Protein AF-A0A3R8ZSG5-F1 (afdb_monomer)

Nearest PDB structures (foldseek):
  4xz7-assembly1_B  TM=3.305E-01  e=1.262E-01  Streptococcus suis

Radius of gyration: 20.64 Å; Cα contacts (8 Å, |Δi|>4): 614; chains: 1; bounding box: 60×50×59 Å

Secondary structure (DSSP, 8-state):
---------------EEEGGGTS-TTTTT-SSS----EEE--HHHHHHHHHHHHHHHHHHHHH-S-SSBHHHHHHHTTHHHHHHHHHHHHHHHHHHHHHHHHHHH-TT-TT-S-HHHHHHHHHHHHT---HHHHHHHHHHHHHHH--SS-EEEEEETTTEEEEEES-TTSS-PEEE-SSSSS---EESTTBS--GGGEEEEEEE---SPPHHHHHHTSS-PPPPHHHHHHHHHTTT-PPTTHHHHHHHHHHHHTTPSPPB-----BS-TT-EEESSTTSPPEES-EEEHHHHHHHHHHHHHHHHHHHH-HHHHTT-B--

Foldseek 3Di:
DDDDDPPPPPPPPLDKDFLCVPAFCVLLVALDGFPLAEDADAPQLVQQLVLLLVLLVVLCVQQPAAALALLVCLQQQHLQVLLAVVLVVLLVVQLVVVQVVQCVVCVPPPPTADSLLSSQLSSSQSSYHHQSSSQSVSLLSCQQAFGPAKKFFKDAQVPGTWIWRHDLVDPFIKTRGSHALFSFIGTPVQFPGDSVRIDTPDIDGTRDRDVSSVVSPPPRHHDDSVNSCVVDVVPDADPRHPRRSVVLLVVVLVVDPAGANGHDRGNHQSYFYDNDPVDDTHGRRIDRPVSSVSSVVSSVSSVVVCVVPVSRRVVHDYD

Sequence (319 aa):
MMRIFSSGSSRQTQQSQPAHQSLSATQMQASGPFQHQVRVVSPQTLQSMDLAAQVQQEVRTQLGRGGNQWLPLVADKGESAMRGIMAVRATDRFSHEASERFIQRFPDAATGLDRAYASGHSVLKVQGAHCQGFADLAYTHVAARGANKPVFNTLYNNDHVLVLLGDKRQEDPVVLDAWQHLPIVTTLDNSKLDPGRLDVIQQRNDPRPDPHAQWALRHVRTMPMAEIEDILTSTTYPPVGKKFVKHMVESARANEPGRYDVRSLAKDPSTRFTDDPARAAKPFDVMSASSLSSARRTIEKYEQAAAADPGGYGKAKRF

Structure (mmCIF, N/CA/C/O backbone):
data_AF-A0A3R8ZSG5-F1
#
_entry.id   AF-A0A3R8ZSG5-F1
#
loop_
_atom_site.group_PDB
_atom_site.id
_atom_site.type_symbol
_atom_site.label_atom_id
_atom_site.label_alt_id
_atom_site.label_comp_id
_atom_site.label_asym_id
_atom_site.label_entity_id
_atom_site.label_seq_id
_atom_site.pdbx_PDB_ins_code
_atom_site.Cartn_x
_atom_site.Cartn_y
_atom_site.Cartn_z
_atom_site.occupancy
_atom_site.B_iso_or_equiv
_atom_site.auth_seq_id
_atom_site.auth_comp_id
_atom_site.auth_asym_id
_atom_site.auth_atom_id
_atom_site.pdbx_PDB_model_num
ATOM 1 N N . MET A 1 1 ? 39.067 -31.787 32.138 1.00 39.72 1 MET A N 1
ATOM 2 C CA . MET A 1 1 ? 38.807 -30.348 31.892 1.00 39.72 1 MET A CA 1
ATOM 3 C C . MET A 1 1 ? 38.174 -30.196 30.516 1.00 39.72 1 MET A C 1
ATOM 5 O O . MET A 1 1 ? 38.885 -30.170 29.524 1.00 39.72 1 MET A O 1
ATOM 9 N N . MET A 1 2 ? 36.843 -30.171 30.448 1.00 30.06 2 MET A N 1
ATOM 10 C CA . MET A 1 2 ? 36.087 -29.983 29.204 1.00 30.06 2 MET A CA 1
ATOM 11 C C . MET A 1 2 ? 35.624 -28.523 29.162 1.00 30.06 2 MET A C 1
ATOM 13 O O . MET A 1 2 ? 34.882 -28.090 30.041 1.00 30.06 2 MET A O 1
ATOM 17 N N . ARG A 1 3 ? 36.117 -27.743 28.194 1.00 32.16 3 ARG A N 1
ATOM 18 C CA . ARG A 1 3 ? 35.671 -26.362 27.964 1.00 32.16 3 ARG A CA 1
ATOM 19 C C . ARG A 1 3 ? 34.407 -26.401 27.110 1.00 32.16 3 ARG A C 1
ATOM 21 O O . ARG A 1 3 ? 34.467 -26.734 25.932 1.00 32.16 3 ARG A O 1
ATOM 28 N N . ILE A 1 4 ? 33.276 -26.065 27.720 1.00 36.78 4 ILE A N 1
ATOM 29 C CA . ILE A 1 4 ? 32.016 -25.808 27.022 1.00 36.78 4 ILE A CA 1
ATOM 30 C C . ILE A 1 4 ? 32.115 -24.397 26.437 1.00 36.78 4 ILE A C 1
ATOM 32 O O . ILE A 1 4 ? 32.153 -23.414 27.177 1.00 36.78 4 ILE A O 1
ATOM 36 N N . PHE A 1 5 ? 32.184 -24.291 25.111 1.00 33.50 5 PHE A N 1
ATOM 37 C CA . PHE A 1 5 ? 32.009 -23.018 24.420 1.00 33.50 5 PHE A CA 1
ATOM 38 C C . PHE A 1 5 ? 30.514 -22.699 24.373 1.00 33.50 5 PHE A C 1
ATOM 40 O O . PHE A 1 5 ? 29.767 -23.259 23.577 1.00 33.50 5 PHE A O 1
ATOM 47 N N . SER A 1 6 ? 30.077 -21.798 25.252 1.00 32.34 6 SER A N 1
ATOM 48 C CA . SER A 1 6 ? 28.781 -21.137 25.128 1.00 32.34 6 SER A CA 1
ATOM 49 C C . SER A 1 6 ? 28.863 -20.141 23.971 1.00 32.34 6 SER A C 1
ATOM 51 O O . SER A 1 6 ? 29.351 -19.022 24.127 1.00 32.34 6 SER A O 1
ATOM 53 N N . SER A 1 7 ? 28.430 -20.551 22.779 1.00 34.94 7 SER A N 1
ATOM 54 C CA . SER A 1 7 ? 28.159 -19.623 21.682 1.00 34.94 7 SER A CA 1
ATOM 55 C C . SER A 1 7 ? 26.821 -18.937 21.952 1.00 34.94 7 SER A C 1
ATOM 57 O O . SER A 1 7 ? 25.779 -19.319 21.416 1.00 34.94 7 SER A O 1
ATOM 59 N N . GLY A 1 8 ? 26.848 -17.929 22.822 1.00 30.75 8 GLY A N 1
ATOM 60 C CA . GLY A 1 8 ? 25.761 -16.973 22.969 1.00 30.75 8 GLY A CA 1
ATOM 61 C C . GLY A 1 8 ? 25.619 -16.175 21.678 1.00 30.75 8 GLY A C 1
ATOM 62 O O . GLY A 1 8 ? 26.232 -15.125 21.518 1.00 30.75 8 GLY A O 1
ATOM 63 N N . SER A 1 9 ? 24.827 -16.686 20.737 1.00 34.34 9 SER A N 1
ATOM 64 C CA . SER A 1 9 ? 24.346 -15.897 19.611 1.00 34.34 9 SER A CA 1
ATOM 65 C C . SER A 1 9 ? 23.319 -14.915 20.170 1.00 34.34 9 SER A C 1
ATOM 67 O O . SER A 1 9 ? 22.140 -15.234 20.336 1.00 34.34 9 SER A O 1
ATOM 69 N N . SER A 1 10 ? 23.785 -13.727 20.552 1.00 37.41 10 SER A N 1
ATOM 70 C CA . SER A 1 10 ? 22.915 -12.598 20.832 1.00 37.41 10 SER A CA 1
ATOM 71 C C . SER A 1 10 ? 22.175 -12.265 19.539 1.00 37.41 10 SER A C 1
ATOM 73 O O . SER A 1 10 ? 22.698 -11.620 18.632 1.00 37.41 10 SER A O 1
ATOM 75 N N . ARG A 1 11 ? 20.924 -12.727 19.434 1.00 40.91 11 ARG A N 1
ATOM 76 C CA . ARG A 1 11 ? 19.949 -12.115 18.535 1.00 40.91 11 ARG A CA 1
ATOM 77 C C . ARG A 1 11 ? 19.884 -10.646 18.936 1.00 40.91 11 ARG A C 1
ATOM 79 O O . ARG A 1 11 ? 19.221 -10.313 19.913 1.00 40.91 11 ARG A O 1
ATOM 86 N N . GLN A 1 12 ? 20.598 -9.783 18.214 1.00 38.75 12 GLN A N 1
ATOM 87 C CA . GLN A 1 12 ? 20.302 -8.359 18.202 1.00 38.75 12 GLN A CA 1
ATOM 88 C C . GLN A 1 12 ? 18.820 -8.253 17.857 1.00 38.75 12 GLN A C 1
ATOM 90 O O . GLN A 1 12 ? 18.409 -8.519 16.726 1.00 38.75 12 GLN A O 1
ATOM 95 N N . THR A 1 13 ? 18.003 -7.951 18.860 1.00 44.78 13 THR A N 1
ATOM 96 C CA . THR A 1 13 ? 16.635 -7.507 18.666 1.00 44.78 13 THR A CA 1
ATOM 97 C C . THR A 1 13 ? 16.721 -6.334 17.704 1.00 44.78 13 THR A C 1
ATOM 99 O O . THR A 1 13 ? 17.268 -5.286 18.042 1.00 44.78 13 THR A O 1
ATOM 102 N N . GLN A 1 14 ? 16.274 -6.536 16.462 1.00 56.78 14 GLN A N 1
ATOM 103 C CA . GLN A 1 14 ? 16.171 -5.449 15.500 1.00 56.78 14 GLN A CA 1
ATOM 104 C C . GLN A 1 14 ? 15.249 -4.404 16.125 1.00 56.78 14 GLN A C 1
ATOM 106 O O . GLN A 1 14 ? 14.037 -4.611 16.209 1.00 56.78 14 GLN A O 1
ATOM 111 N N . GLN A 1 15 ? 15.836 -3.317 16.626 1.00 78.00 15 GLN A N 1
ATOM 112 C CA . GLN A 1 15 ? 15.081 -2.234 17.234 1.00 78.00 15 GLN A CA 1
ATOM 113 C C . GLN A 1 15 ? 14.098 -1.709 16.186 1.00 78.00 15 GLN A C 1
ATOM 115 O O . GLN A 1 15 ? 14.482 -1.293 15.087 1.00 78.00 15 GLN A O 1
ATOM 120 N N . SER A 1 16 ? 12.813 -1.824 16.509 1.00 89.69 16 SER A N 1
ATOM 121 C CA . SER A 1 16 ? 11.728 -1.249 15.727 1.00 89.69 16 SER A CA 1
ATOM 122 C C . SER A 1 16 ? 11.321 0.051 16.397 1.00 89.69 16 SER A C 1
ATOM 124 O O . SER A 1 16 ? 11.222 0.102 17.621 1.00 89.69 16 SER A O 1
ATOM 126 N N . GLN A 1 17 ? 11.117 1.097 15.606 1.00 93.81 17 GLN A N 1
ATOM 127 C CA . GLN A 1 17 ? 10.753 2.417 16.109 1.00 93.81 17 GLN A CA 1
ATOM 128 C C . GLN A 1 17 ? 9.689 3.060 15.212 1.00 93.81 17 GLN A C 1
ATOM 130 O O . GLN A 1 17 ? 9.634 2.747 14.018 1.00 93.81 17 GLN A O 1
ATOM 135 N N . PRO A 1 18 ? 8.836 3.936 15.765 1.00 96.06 18 PRO A N 1
ATOM 136 C CA . PRO A 1 18 ? 7.905 4.742 14.983 1.00 96.06 18 PRO A CA 1
ATOM 137 C C . PRO A 1 18 ? 8.625 5.586 13.923 1.00 96.06 18 PRO A C 1
ATOM 139 O O . PRO A 1 18 ? 9.616 6.258 14.219 1.00 96.06 18 PRO A O 1
ATOM 142 N N . ALA A 1 19 ? 8.129 5.577 12.688 1.00 96.38 19 ALA A N 1
ATO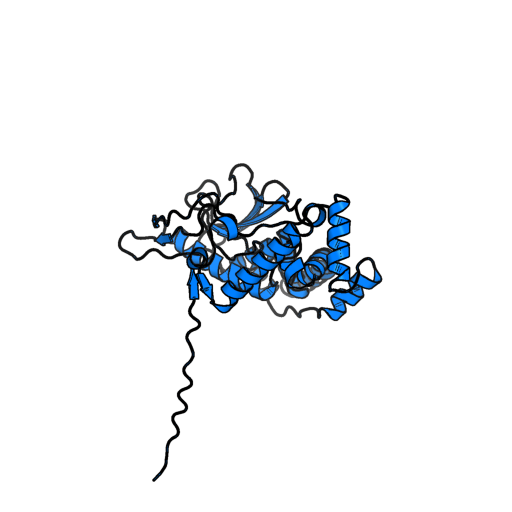M 143 C CA . ALA A 1 19 ? 8.718 6.319 11.578 1.00 96.38 19 ALA A CA 1
ATOM 144 C C . ALA A 1 19 ? 8.763 7.836 11.837 1.00 96.38 19 ALA A C 1
ATOM 146 O O . ALA A 1 19 ? 9.767 8.475 11.510 1.00 96.38 19 ALA A O 1
ATOM 147 N N . HIS A 1 20 ? 7.741 8.396 12.491 1.00 96.88 20 HIS A N 1
ATOM 148 C CA . HIS A 1 20 ? 7.662 9.816 12.854 1.00 96.88 20 HIS A CA 1
ATOM 149 C C . HIS A 1 20 ? 8.752 10.277 13.835 1.00 96.88 20 HIS A C 1
ATOM 151 O O . HIS A 1 20 ? 8.953 11.474 14.010 1.00 96.88 20 HIS A O 1
ATOM 157 N N . GLN A 1 21 ? 9.478 9.357 14.480 1.00 95.75 21 GLN A N 1
ATOM 158 C CA . GLN A 1 21 ? 10.628 9.707 15.323 1.00 95.75 21 GLN A CA 1
ATOM 159 C C . GLN A 1 21 ? 11.917 9.918 14.518 1.00 95.75 21 GLN A C 1
ATOM 161 O O . GLN A 1 21 ? 12.878 10.476 15.038 1.00 95.75 21 GLN A O 1
ATOM 166 N N . SER A 1 22 ? 11.972 9.460 13.263 1.00 94.88 22 SER A N 1
ATOM 167 C CA . SER A 1 22 ? 13.171 9.549 12.410 1.00 94.88 22 SER A CA 1
ATOM 168 C C . SER A 1 22 ? 12.958 10.316 11.106 1.00 94.88 22 SER A C 1
ATOM 170 O O . SER A 1 22 ? 13.936 10.638 10.431 1.00 94.88 22 SER A O 1
ATOM 172 N N . LEU A 1 23 ? 11.706 10.567 10.722 1.00 96.50 23 LEU A N 1
ATOM 173 C CA . LEU A 1 23 ? 11.326 11.308 9.524 1.00 96.50 23 LEU A CA 1
ATOM 174 C C . LEU A 1 23 ? 10.532 12.549 9.925 1.00 96.50 23 LEU A C 1
ATOM 176 O O . LEU A 1 23 ? 9.692 12.486 10.817 1.00 96.50 23 LEU A O 1
ATOM 180 N N . SER A 1 24 ? 10.776 13.671 9.251 1.00 96.62 24 SER A N 1
ATOM 181 C CA . SER A 1 24 ? 10.011 14.899 9.482 1.00 96.62 24 SER A CA 1
ATOM 182 C C . SER A 1 24 ? 8.589 14.813 8.917 1.00 96.62 24 SER A C 1
ATOM 184 O O . SER A 1 24 ? 8.309 14.028 8.006 1.00 96.62 24 SER A O 1
ATOM 186 N N . ALA A 1 25 ? 7.700 15.686 9.399 1.00 96.50 25 ALA A N 1
ATOM 187 C CA . ALA A 1 25 ? 6.346 15.841 8.866 1.00 96.50 25 ALA A CA 1
ATOM 188 C C . ALA A 1 25 ? 6.350 16.035 7.339 1.00 96.50 25 ALA A C 1
ATOM 190 O O . ALA A 1 25 ? 5.641 15.331 6.623 1.00 96.50 25 ALA A O 1
ATOM 191 N N . THR A 1 26 ? 7.231 16.899 6.823 1.00 94.94 26 THR A N 1
ATOM 192 C CA . THR A 1 26 ? 7.415 17.113 5.380 1.00 94.94 26 THR A CA 1
ATOM 193 C C . THR A 1 26 ? 7.883 15.847 4.665 1.00 94.94 26 THR A C 1
ATOM 195 O O . THR A 1 26 ? 7.340 15.497 3.617 1.00 94.94 26 THR A O 1
ATOM 198 N N . GLN A 1 27 ? 8.848 15.114 5.236 1.00 94.81 27 GLN A N 1
ATOM 199 C CA . GLN A 1 27 ? 9.337 13.866 4.645 1.00 94.81 27 GLN A CA 1
ATOM 200 C C . GLN A 1 27 ? 8.257 12.787 4.576 1.00 94.81 27 GLN A C 1
ATOM 202 O O . GLN A 1 27 ? 8.289 11.970 3.659 1.00 94.81 27 GLN A O 1
ATOM 207 N N . MET A 1 28 ? 7.300 12.790 5.501 1.00 95.38 28 MET A N 1
ATOM 208 C CA . MET A 1 28 ? 6.155 11.876 5.506 1.00 95.38 28 MET A CA 1
ATOM 209 C C . MET A 1 28 ? 4.939 12.435 4.754 1.00 95.38 28 MET A C 1
ATOM 211 O O . MET A 1 28 ? 3.933 11.739 4.644 1.00 95.38 28 MET A O 1
ATOM 215 N N . GLN A 1 29 ? 5.030 13.662 4.224 1.00 94.31 29 GLN A N 1
ATOM 216 C CA . GLN A 1 29 ? 3.916 14.426 3.657 1.00 94.31 29 GLN A CA 1
ATOM 217 C C . GLN A 1 29 ? 2.720 14.559 4.618 1.00 94.31 29 GLN A C 1
ATOM 219 O O . GLN A 1 29 ? 1.579 14.505 4.174 1.00 94.31 29 GLN A O 1
ATOM 224 N N . ALA A 1 30 ? 2.942 14.705 5.924 1.00 95.69 30 ALA A N 1
ATOM 225 C CA . ALA A 1 30 ? 1.865 14.987 6.876 1.00 95.69 30 ALA A CA 1
ATOM 226 C C . ALA A 1 30 ? 1.168 16.328 6.548 1.00 95.69 30 ALA A C 1
ATOM 228 O O . ALA A 1 30 ? 1.774 17.219 5.950 1.00 95.69 30 ALA A O 1
ATOM 229 N N . SER A 1 31 ? -0.098 16.487 6.944 1.00 94.81 31 SER A N 1
ATOM 230 C CA . SER A 1 31 ? -0.886 17.708 6.673 1.00 94.81 31 SER A CA 1
ATOM 231 C C . SER A 1 31 ? -0.461 18.914 7.522 1.00 94.81 31 SER A C 1
ATOM 233 O O . SER A 1 31 ? -0.864 20.040 7.244 1.00 94.81 31 SER A O 1
ATOM 235 N N . GLY A 1 32 ? 0.344 18.684 8.556 1.00 94.81 32 GLY A N 1
ATOM 236 C CA . GLY A 1 32 ? 0.865 19.694 9.467 1.00 94.81 32 GLY A CA 1
ATOM 237 C C . GLY A 1 32 ? 1.983 19.117 10.342 1.00 94.81 32 GLY A C 1
ATOM 238 O O . GLY A 1 32 ? 2.438 17.998 10.089 1.00 94.81 32 GLY A O 1
ATOM 239 N N . PRO A 1 33 ? 2.449 19.858 11.363 1.00 96.81 33 PRO A N 1
ATOM 240 C CA . PRO A 1 33 ? 3.396 19.324 12.338 1.00 96.81 33 PRO A CA 1
ATOM 241 C C . PRO A 1 33 ? 2.791 18.140 13.106 1.00 96.81 33 PRO A C 1
ATOM 243 O O . PRO A 1 33 ? 1.573 18.053 13.267 1.00 96.81 33 PRO A O 1
ATOM 246 N N . PHE A 1 34 ? 3.652 17.249 13.601 1.00 98.06 34 PHE A N 1
ATOM 247 C CA . PHE A 1 34 ? 3.238 16.132 14.450 1.00 98.06 34 PHE A CA 1
ATOM 248 C C . PHE A 1 34 ? 2.634 16.644 15.756 1.00 98.06 34 PHE A C 1
ATOM 250 O O . PHE A 1 34 ? 3.256 17.438 16.461 1.00 98.06 34 PHE A O 1
ATOM 257 N N . GLN A 1 35 ? 1.427 16.186 16.075 1.00 97.88 35 GLN A N 1
ATOM 258 C CA . GLN A 1 35 ? 0.693 16.616 17.263 1.00 97.88 35 GLN A CA 1
ATOM 259 C C . GLN A 1 35 ? 0.766 15.584 18.391 1.00 97.88 35 GLN A C 1
ATOM 261 O O . GLN A 1 35 ? 0.408 15.896 19.523 1.00 97.88 35 GLN A O 1
ATOM 266 N N . HIS A 1 36 ? 1.228 14.362 18.101 1.00 96.69 36 HIS A N 1
ATOM 267 C CA . HIS A 1 36 ? 1.380 13.265 19.061 1.00 96.69 36 HIS A CA 1
ATOM 268 C C . HIS A 1 36 ? 0.099 12.962 19.853 1.00 96.69 36 HIS A C 1
ATOM 270 O O . HIS A 1 36 ? 0.155 12.558 21.017 1.00 96.69 36 HIS A O 1
ATOM 276 N N . GLN A 1 37 ? -1.062 13.159 19.221 1.00 96.62 37 GLN A N 1
ATOM 277 C CA . GLN A 1 37 ? -2.352 12.930 19.863 1.00 96.62 37 GLN A CA 1
ATOM 278 C C . GLN A 1 37 ? -2.529 11.463 20.260 1.00 96.62 37 GLN A C 1
ATOM 280 O O . GLN A 1 37 ? -2.093 10.549 19.554 1.00 96.62 37 GLN A O 1
ATOM 285 N N . VAL A 1 38 ? -3.241 11.246 21.363 1.00 97.31 38 VAL A N 1
ATOM 286 C CA . VAL A 1 38 ? -3.752 9.933 21.758 1.00 97.31 38 VAL A CA 1
ATOM 287 C C . VAL A 1 38 ? -5.246 9.897 21.459 1.00 97.31 38 VAL A C 1
ATOM 289 O O . VAL A 1 38 ? -5.998 10.705 21.999 1.00 97.31 38 VAL A O 1
ATOM 292 N N . ARG A 1 39 ? -5.677 8.963 20.608 1.00 96.62 39 ARG A N 1
ATOM 293 C CA . ARG A 1 39 ? -7.091 8.714 20.310 1.00 96.62 39 ARG A CA 1
ATOM 294 C C . ARG A 1 39 ? -7.556 7.425 20.972 1.00 96.62 39 ARG A C 1
ATOM 296 O O . ARG A 1 39 ? -6.911 6.384 20.841 1.00 96.62 39 ARG A O 1
ATOM 303 N N . VAL A 1 40 ? -8.690 7.511 21.658 1.00 97.00 40 VAL A N 1
ATOM 304 C CA . VAL A 1 40 ? -9.400 6.344 22.182 1.00 97.00 40 VAL A CA 1
ATOM 305 C C . VAL A 1 40 ? -10.341 5.845 21.090 1.00 97.00 40 VAL A C 1
ATOM 307 O O . VAL A 1 40 ? -11.084 6.645 20.532 1.00 97.00 40 VAL A O 1
ATOM 310 N N . VAL A 1 41 ? -10.278 4.557 20.766 1.00 96.81 41 VAL A N 1
ATOM 311 C CA . VAL A 1 41 ? -11.094 3.907 19.730 1.00 96.81 41 VAL A CA 1
ATOM 312 C C . VAL A 1 41 ? -11.736 2.637 20.281 1.00 96.81 41 VAL A C 1
ATOM 314 O O . VAL A 1 41 ? -11.338 2.134 21.327 1.00 96.81 41 VAL A O 1
ATOM 317 N N . SER A 1 42 ? -12.713 2.065 19.577 1.00 96.62 42 SER A N 1
ATOM 318 C CA . SER A 1 42 ? -13.278 0.774 19.997 1.00 96.62 42 SER A CA 1
ATOM 319 C C . SER A 1 42 ? -12.233 -0.364 19.965 1.00 96.62 42 SER A C 1
ATOM 321 O O . SER A 1 42 ? -11.335 -0.350 19.110 1.00 96.62 42 SER A O 1
ATOM 323 N N . PRO A 1 43 ? -12.372 -1.414 20.803 1.00 96.31 43 PRO A N 1
ATOM 324 C CA . PRO A 1 43 ? -11.527 -2.610 20.719 1.00 96.31 43 PRO A CA 1
ATOM 325 C C . PRO A 1 43 ? -11.530 -3.242 19.321 1.00 96.31 43 PRO A C 1
ATOM 327 O O . PRO A 1 43 ? -10.505 -3.722 18.837 1.00 96.31 43 PRO A O 1
ATOM 330 N N . GLN A 1 44 ? -12.674 -3.204 18.632 1.00 96.44 44 GLN A N 1
ATOM 331 C CA . GLN A 1 44 ? -12.815 -3.727 17.278 1.00 96.44 44 GLN A CA 1
ATOM 332 C C . GLN A 1 44 ? -12.008 -2.907 16.267 1.00 96.44 44 GLN A C 1
ATOM 334 O O . GLN A 1 44 ? -11.368 -3.488 15.388 1.00 96.44 44 GLN A O 1
ATOM 339 N N . THR A 1 45 ? -12.007 -1.574 16.396 1.00 97.44 45 THR A N 1
ATOM 340 C CA . THR A 1 45 ? -11.151 -0.684 15.598 1.00 97.44 45 THR A CA 1
ATOM 341 C C . THR A 1 45 ? -9.682 -1.016 15.829 1.00 97.44 45 THR A C 1
ATOM 343 O O . THR A 1 45 ? -8.961 -1.214 14.856 1.00 97.44 45 THR A O 1
ATOM 346 N N . LEU A 1 46 ? -9.241 -1.150 17.084 1.00 97.44 46 LEU A N 1
ATOM 347 C CA . LEU A 1 46 ? -7.838 -1.441 17.388 1.00 97.44 46 LEU A CA 1
ATOM 348 C C . LEU A 1 46 ? -7.391 -2.795 16.803 1.00 97.44 46 LEU A C 1
ATOM 350 O O . LEU A 1 46 ? -6.343 -2.875 16.164 1.00 97.44 46 LEU A O 1
ATOM 354 N N . GLN A 1 47 ? -8.233 -3.829 16.907 1.00 97.44 47 GLN A N 1
ATOM 355 C CA . GLN A 1 47 ? -8.011 -5.126 16.252 1.00 97.44 47 GLN A CA 1
ATOM 356 C C . GLN A 1 47 ? -7.933 -5.010 14.719 1.00 97.44 47 GLN A C 1
ATOM 358 O O . GLN A 1 47 ? -7.065 -5.625 14.097 1.00 97.44 47 GLN A O 1
ATOM 363 N N . SER A 1 48 ? -8.807 -4.209 14.097 1.00 98.19 48 SER A N 1
ATOM 364 C CA . SER A 1 48 ? -8.756 -3.926 12.654 1.00 98.19 48 SER A CA 1
ATOM 365 C C . SER A 1 48 ? -7.467 -3.194 12.260 1.00 98.19 48 SER A C 1
ATOM 367 O O . SER A 1 48 ? -6.890 -3.503 11.219 1.00 98.19 48 SER A O 1
ATOM 369 N N . MET A 1 49 ? -6.976 -2.265 13.087 1.00 98.31 49 MET A N 1
ATOM 370 C CA . MET A 1 49 ? -5.703 -1.575 12.855 1.00 98.31 49 MET A CA 1
ATOM 371 C C . MET A 1 49 ? -4.508 -2.530 12.939 1.00 98.31 49 MET A C 1
ATOM 373 O O . MET A 1 49 ? -3.611 -2.462 12.099 1.00 98.31 49 MET A O 1
ATOM 377 N N . ASP A 1 50 ? -4.502 -3.449 13.907 1.00 98.19 50 ASP A N 1
ATOM 378 C CA . ASP A 1 50 ? -3.460 -4.473 14.025 1.00 98.19 50 ASP A CA 1
ATOM 379 C C . ASP A 1 50 ? -3.460 -5.431 12.828 1.00 98.19 50 ASP A C 1
ATOM 381 O O . ASP A 1 50 ? -2.397 -5.713 12.266 1.00 98.19 50 ASP A O 1
ATOM 385 N N . LEU A 1 51 ? -4.641 -5.885 12.394 1.00 98.56 51 LEU A N 1
ATOM 386 C CA . LEU A 1 51 ? -4.788 -6.706 11.192 1.00 98.56 51 LEU A CA 1
ATOM 387 C C . LEU A 1 51 ? -4.297 -5.957 9.947 1.00 98.56 51 LEU A C 1
ATOM 389 O O . LEU A 1 51 ? -3.498 -6.498 9.181 1.00 98.56 51 LEU A O 1
ATOM 393 N N . ALA A 1 52 ? -4.727 -4.707 9.764 1.00 98.50 52 ALA A N 1
ATOM 394 C CA . ALA A 1 52 ? -4.300 -3.869 8.651 1.00 98.50 52 ALA A CA 1
ATOM 395 C C . ALA A 1 52 ? -2.777 -3.683 8.642 1.00 98.50 52 ALA A C 1
ATOM 397 O O . ALA A 1 52 ? -2.159 -3.833 7.594 1.00 98.50 52 ALA A O 1
ATOM 398 N N . ALA A 1 53 ? -2.144 -3.446 9.795 1.00 97.81 53 ALA A N 1
ATOM 399 C CA . ALA A 1 53 ? -0.695 -3.263 9.874 1.00 97.81 53 ALA A CA 1
ATOM 400 C C . ALA A 1 53 ? 0.068 -4.534 9.469 1.00 97.81 53 ALA A C 1
ATOM 402 O O . ALA A 1 53 ? 1.050 -4.462 8.725 1.00 97.81 53 ALA A O 1
ATOM 403 N N . GLN A 1 54 ? -0.411 -5.703 9.903 1.00 97.69 54 GLN A N 1
ATOM 404 C CA . GLN A 1 54 ? 0.160 -6.996 9.520 1.00 97.69 54 GLN A CA 1
ATOM 405 C C . GLN A 1 54 ? 0.010 -7.261 8.018 1.00 97.69 54 GLN A C 1
ATOM 407 O O . GLN A 1 54 ? 0.987 -7.605 7.353 1.00 97.69 54 GLN A O 1
ATOM 412 N N . VAL A 1 55 ? -1.196 -7.068 7.471 1.00 98.25 55 VAL A N 1
ATOM 413 C CA . VAL A 1 55 ? -1.470 -7.236 6.034 1.00 98.25 55 VAL A CA 1
ATOM 414 C C . VAL A 1 55 ? -0.626 -6.273 5.208 1.00 98.25 55 VAL A C 1
ATOM 416 O O . VAL A 1 55 ? 0.024 -6.685 4.252 1.00 98.25 55 VAL A O 1
ATOM 419 N N . GLN A 1 56 ? -0.579 -5.002 5.594 1.00 96.12 56 GLN A N 1
ATOM 420 C CA . GLN A 1 56 ? 0.184 -3.975 4.898 1.00 96.12 56 GLN A CA 1
ATOM 421 C C . GLN A 1 56 ? 1.670 -4.328 4.806 1.00 96.12 56 GLN A C 1
ATOM 423 O O . GLN A 1 56 ? 2.278 -4.205 3.741 1.00 96.12 56 GLN A O 1
ATOM 428 N N . GLN A 1 57 ? 2.259 -4.801 5.906 1.00 94.12 57 GLN A N 1
ATOM 429 C CA . GLN A 1 57 ? 3.655 -5.221 5.928 1.00 94.12 57 GLN A CA 1
ATOM 430 C C . GLN A 1 57 ? 3.902 -6.461 5.056 1.00 94.12 57 GLN A C 1
ATOM 432 O O . GLN A 1 57 ? 4.918 -6.532 4.360 1.00 94.12 57 GLN A O 1
ATOM 437 N N . GLU A 1 58 ? 2.989 -7.429 5.063 1.00 95.75 58 GLU A N 1
ATOM 438 C CA . GLU A 1 58 ? 3.103 -8.638 4.247 1.00 95.75 58 GLU A CA 1
ATOM 439 C C . GLU A 1 58 ? 2.977 -8.350 2.752 1.00 95.75 58 GLU A C 1
ATOM 441 O O . GLU A 1 58 ? 3.854 -8.748 1.987 1.00 95.75 58 GLU A O 1
ATOM 446 N N . VAL A 1 59 ? 1.959 -7.591 2.338 1.00 96.38 59 VAL A N 1
ATOM 447 C CA . VAL A 1 59 ? 1.759 -7.196 0.935 1.00 96.38 59 VAL A CA 1
ATOM 448 C C . VAL A 1 59 ? 2.995 -6.482 0.400 1.00 96.38 59 VAL A C 1
ATOM 450 O O . VAL A 1 59 ? 3.484 -6.797 -0.681 1.00 96.38 59 VAL A O 1
ATOM 453 N N . ARG A 1 60 ? 3.573 -5.569 1.184 1.00 92.06 60 ARG A N 1
ATOM 454 C CA . ARG A 1 60 ? 4.818 -4.882 0.814 1.00 92.06 60 ARG A CA 1
ATOM 455 C C . ARG A 1 60 ? 6.035 -5.794 0.783 1.00 92.06 60 ARG A C 1
ATOM 457 O O . ARG A 1 60 ? 6.976 -5.528 0.045 1.00 92.06 60 ARG A O 1
ATOM 464 N N . THR A 1 61 ? 6.051 -6.847 1.590 1.00 92.06 61 THR A N 1
ATOM 465 C CA . THR A 1 61 ? 7.116 -7.854 1.532 1.00 92.06 61 THR A CA 1
ATOM 466 C C . THR A 1 61 ? 6.994 -8.686 0.254 1.00 92.06 61 THR A C 1
ATOM 468 O O . THR A 1 61 ? 8.004 -9.022 -0.355 1.00 92.06 61 THR A O 1
ATOM 471 N N . GLN A 1 62 ? 5.766 -8.971 -0.185 1.00 94.06 62 GLN A N 1
ATOM 472 C CA . GLN A 1 62 ? 5.474 -9.783 -1.367 1.00 94.06 62 GLN A CA 1
ATOM 473 C C . GLN A 1 62 ? 5.649 -9.024 -2.690 1.00 94.06 62 GLN A C 1
ATOM 475 O O . GLN A 1 62 ? 6.241 -9.565 -3.625 1.00 94.06 62 GLN A O 1
ATOM 480 N N . LEU A 1 63 ? 5.152 -7.785 -2.767 1.00 92.31 63 LEU A N 1
ATOM 481 C CA . LEU A 1 63 ? 5.175 -6.948 -3.975 1.00 92.31 63 LEU A CA 1
ATOM 482 C C . LEU A 1 63 ? 6.312 -5.917 -3.987 1.00 92.31 63 LEU A C 1
ATOM 484 O O . LEU A 1 63 ? 6.493 -5.196 -4.964 1.00 92.31 63 LEU A O 1
ATOM 488 N N . GLY A 1 64 ? 7.058 -5.789 -2.891 1.00 84.38 64 GLY A N 1
ATOM 489 C CA . GLY A 1 64 ? 8.060 -4.743 -2.744 1.00 84.38 64 GLY A CA 1
ATOM 490 C C . GLY A 1 64 ? 7.442 -3.346 -2.624 1.00 84.38 64 GLY A C 1
ATOM 491 O O . GLY A 1 64 ? 6.387 -3.137 -2.019 1.00 84.38 64 GLY A O 1
ATOM 492 N N . ARG A 1 65 ? 8.149 -2.348 -3.163 1.00 69.69 65 ARG A N 1
ATOM 493 C CA . ARG A 1 65 ? 7.730 -0.944 -3.127 1.00 69.69 65 ARG A CA 1
ATOM 494 C C . ARG A 1 65 ? 7.230 -0.546 -4.514 1.00 69.69 65 ARG A C 1
ATOM 496 O O . ARG A 1 65 ? 8.018 -0.163 -5.361 1.00 69.69 65 ARG A O 1
ATOM 503 N N . GLY A 1 66 ? 5.917 -0.583 -4.705 1.00 63.19 66 GLY A N 1
ATOM 504 C CA . GLY A 1 66 ? 5.215 0.158 -5.754 1.00 63.19 66 GLY A CA 1
ATOM 505 C C . GLY A 1 66 ? 5.169 -0.433 -7.169 1.00 63.19 66 GLY A C 1
ATOM 506 O O . GLY A 1 66 ? 5.566 -1.562 -7.434 1.00 63.19 66 GLY A O 1
ATOM 507 N N . GLY A 1 67 ? 4.637 0.418 -8.054 1.00 78.56 67 GLY A N 1
ATOM 508 C CA . GLY A 1 67 ? 4.594 0.294 -9.513 1.00 78.56 67 GLY A CA 1
ATOM 509 C C . GLY A 1 67 ? 4.613 1.678 -10.175 1.00 78.56 67 GLY A C 1
ATOM 510 O O . GLY A 1 67 ? 5.637 2.125 -10.687 1.00 78.56 67 GLY A O 1
ATOM 511 N N . ASN A 1 68 ? 3.522 2.443 -10.088 1.00 85.69 68 ASN A N 1
ATOM 512 C CA . ASN A 1 68 ? 3.418 3.805 -10.643 1.00 85.69 68 ASN A CA 1
ATOM 513 C C . ASN A 1 68 ? 3.884 4.932 -9.686 1.00 85.69 68 ASN A C 1
ATOM 515 O O . ASN A 1 68 ? 3.547 6.098 -9.900 1.00 85.69 68 ASN A O 1
ATOM 519 N N . GLN A 1 69 ? 4.687 4.618 -8.660 1.00 90.31 69 GLN A N 1
ATOM 520 C CA . GLN A 1 69 ? 5.282 5.614 -7.756 1.00 90.31 69 GLN A CA 1
ATOM 521 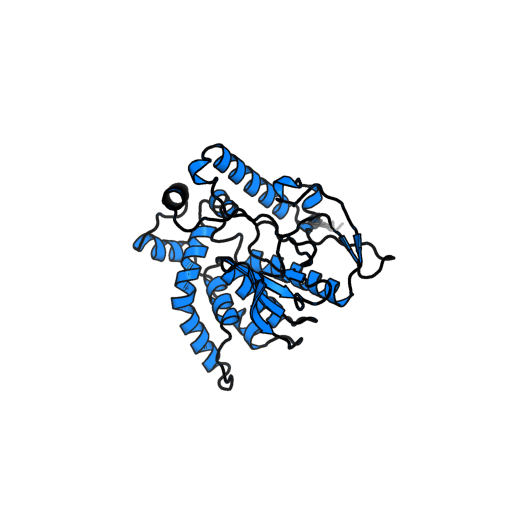C C . GLN A 1 69 ? 6.693 6.035 -8.192 1.00 90.31 69 GLN A C 1
ATOM 523 O O . GLN A 1 69 ? 7.494 5.203 -8.617 1.00 90.31 69 GLN A O 1
ATOM 528 N N . TRP A 1 70 ? 7.029 7.316 -8.028 1.00 91.38 70 TRP A N 1
ATOM 529 C CA . TRP A 1 70 ? 8.354 7.846 -8.361 1.00 91.38 70 TRP A CA 1
ATOM 530 C C . TRP A 1 70 ? 9.459 7.389 -7.412 1.00 91.38 70 TRP A C 1
ATOM 532 O O . TRP A 1 70 ? 10.547 7.036 -7.865 1.00 91.38 70 TRP A O 1
ATOM 542 N N . LEU A 1 71 ? 9.185 7.392 -6.106 1.00 91.75 71 LEU A N 1
ATOM 543 C CA . LEU A 1 71 ? 10.164 7.042 -5.077 1.00 91.75 71 LEU A CA 1
ATOM 544 C C . LEU A 1 71 ? 10.845 5.691 -5.345 1.00 91.75 71 LEU A C 1
ATOM 546 O O . LEU A 1 71 ? 12.074 5.661 -5.457 1.00 91.75 71 LEU A O 1
ATOM 550 N N . PRO A 1 72 ? 10.099 4.575 -5.465 1.00 92.19 72 PRO A N 1
ATOM 551 C CA . PRO A 1 72 ? 10.725 3.289 -5.716 1.00 92.19 72 PRO A CA 1
ATOM 552 C C . PRO A 1 72 ? 11.373 3.214 -7.101 1.00 92.19 72 PRO A C 1
ATOM 554 O O . PRO A 1 72 ? 12.511 2.767 -7.163 1.00 92.19 72 PRO A O 1
ATOM 557 N N . LEU A 1 73 ? 10.753 3.768 -8.154 1.00 92.44 73 LEU A N 1
ATOM 558 C CA . LEU A 1 73 ? 11.329 3.815 -9.507 1.00 92.44 73 LEU A CA 1
ATOM 559 C C . LEU A 1 73 ? 12.737 4.422 -9.505 1.00 92.44 73 LEU A C 1
ATOM 561 O O . LEU A 1 73 ? 13.666 3.887 -10.110 1.00 92.44 73 LEU A O 1
ATOM 565 N N . VAL A 1 74 ? 12.921 5.549 -8.816 1.00 92.38 74 VAL A N 1
ATOM 566 C CA . VAL A 1 74 ? 14.236 6.192 -8.721 1.00 92.38 74 VAL A CA 1
ATOM 567 C C . VAL A 1 74 ? 15.181 5.363 -7.849 1.00 92.38 74 VAL A C 1
ATOM 569 O O . VAL A 1 74 ? 16.367 5.225 -8.174 1.00 92.38 74 VAL A O 1
ATOM 572 N N . ALA A 1 75 ? 14.697 4.793 -6.744 1.00 92.44 75 ALA A N 1
ATOM 573 C CA . ALA A 1 75 ? 15.508 4.012 -5.814 1.00 92.44 75 ALA A CA 1
ATOM 574 C C . ALA A 1 75 ? 16.079 2.734 -6.438 1.00 92.44 75 ALA A C 1
ATOM 576 O O . ALA A 1 75 ? 17.300 2.551 -6.398 1.00 92.44 75 ALA A O 1
ATOM 577 N N . ASP A 1 76 ? 15.228 1.918 -7.052 1.00 92.62 76 ASP A N 1
ATOM 578 C CA . ASP A 1 76 ? 15.559 0.606 -7.619 1.00 92.62 76 ASP A CA 1
ATOM 579 C C . ASP A 1 76 ? 15.946 0.649 -9.105 1.00 92.62 76 ASP A C 1
ATOM 581 O O . ASP A 1 76 ? 16.238 -0.379 -9.706 1.00 92.62 76 ASP A O 1
ATOM 585 N N . LYS A 1 77 ? 16.029 1.853 -9.684 1.00 93.38 77 LYS A N 1
ATOM 586 C CA . LYS A 1 77 ? 16.360 2.086 -11.098 1.00 93.38 77 LYS A CA 1
ATOM 587 C C . LYS A 1 77 ? 15.300 1.546 -12.071 1.00 93.38 77 LYS A C 1
ATOM 589 O O . LYS A 1 77 ? 15.621 1.291 -13.232 1.00 93.38 77 LYS A O 1
ATOM 594 N N . GLY A 1 78 ? 14.051 1.436 -11.629 1.00 91.81 78 GLY A N 1
ATOM 595 C CA . GLY A 1 78 ? 12.888 1.146 -12.456 1.00 91.81 78 GLY A CA 1
ATOM 596 C C . GLY A 1 78 ? 12.364 -0.279 -12.357 1.00 91.81 78 GLY A C 1
ATOM 597 O O . GLY A 1 78 ? 11.423 -0.598 -13.077 1.00 91.81 78 GLY A O 1
ATOM 598 N N . GLU A 1 79 ? 12.920 -1.119 -11.481 1.00 93.44 79 GLU A N 1
ATOM 599 C CA . GLU A 1 79 ? 12.450 -2.496 -11.308 1.00 93.44 79 GLU A CA 1
ATOM 600 C C . GLU A 1 79 ? 10.983 -2.526 -10.851 1.00 93.44 79 GLU A C 1
ATOM 602 O O . GLU A 1 79 ? 10.157 -3.176 -11.490 1.00 93.44 79 GLU A O 1
ATOM 607 N N . SER A 1 80 ? 10.628 -1.762 -9.811 1.00 92.62 80 SER A N 1
ATOM 608 C CA . SER A 1 80 ? 9.240 -1.636 -9.329 1.00 92.62 80 SER A CA 1
ATOM 609 C C . SER A 1 80 ? 8.275 -1.219 -10.434 1.00 92.62 80 SER A C 1
ATOM 611 O O . SER A 1 80 ? 7.207 -1.805 -10.596 1.00 92.62 80 SER A O 1
ATOM 613 N N . ALA A 1 81 ? 8.663 -0.229 -11.235 1.00 92.06 81 ALA A N 1
ATOM 614 C CA . ALA A 1 81 ? 7.855 0.251 -12.344 1.00 92.06 81 ALA A CA 1
ATOM 615 C C . ALA A 1 81 ? 7.707 -0.797 -13.453 1.00 92.06 81 ALA A C 1
ATOM 617 O O . ALA A 1 81 ? 6.603 -0.970 -13.962 1.00 92.06 81 ALA A O 1
ATOM 618 N N . MET A 1 82 ? 8.773 -1.526 -13.788 1.00 92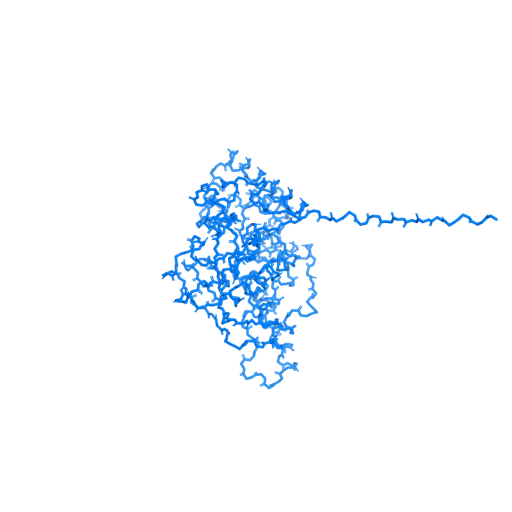.75 82 MET A N 1
ATOM 619 C CA . MET A 1 82 ? 8.729 -2.608 -14.772 1.00 92.75 82 MET A CA 1
ATOM 620 C C . MET A 1 82 ? 7.797 -3.740 -14.314 1.00 92.75 82 MET A C 1
ATOM 622 O O . MET A 1 82 ? 6.938 -4.184 -15.076 1.00 92.75 82 MET A O 1
ATOM 626 N N . ARG A 1 83 ? 7.885 -4.153 -13.042 1.00 93.62 83 ARG A N 1
ATOM 627 C CA . ARG A 1 83 ? 6.965 -5.142 -12.456 1.00 93.62 83 ARG A CA 1
ATOM 628 C C . ARG A 1 83 ? 5.525 -4.635 -12.421 1.00 93.62 83 ARG A C 1
ATOM 630 O O . ARG A 1 83 ? 4.614 -5.392 -12.735 1.00 93.62 83 ARG A O 1
ATOM 637 N N . GLY A 1 84 ? 5.311 -3.358 -12.101 1.00 92.31 84 GLY A N 1
ATOM 638 C CA . GLY A 1 84 ? 3.992 -2.718 -12.132 1.00 92.31 84 GLY A CA 1
ATOM 639 C C . GLY A 1 84 ? 3.361 -2.691 -13.529 1.00 92.31 84 GLY A C 1
ATOM 640 O O . GLY A 1 84 ? 2.183 -3.002 -13.669 1.00 92.31 84 GLY A O 1
ATOM 641 N N . ILE A 1 85 ? 4.147 -2.404 -14.571 1.00 90.62 85 ILE A N 1
ATOM 642 C CA . ILE A 1 85 ? 3.698 -2.478 -15.972 1.00 90.62 85 ILE A CA 1
ATOM 643 C C . ILE A 1 85 ? 3.354 -3.922 -16.346 1.00 90.62 85 ILE A C 1
ATOM 645 O O . ILE A 1 85 ? 2.303 -4.177 -16.937 1.00 90.62 85 ILE A O 1
ATOM 649 N N . MET A 1 86 ? 4.211 -4.878 -15.970 1.00 91.38 86 MET A N 1
ATOM 650 C CA . MET A 1 86 ? 3.943 -6.292 -16.219 1.00 91.38 86 MET A CA 1
ATOM 651 C C . MET A 1 86 ? 2.674 -6.758 -15.510 1.00 91.38 86 MET A C 1
ATOM 653 O O . MET A 1 86 ? 1.941 -7.559 -16.073 1.00 91.38 86 MET A O 1
ATOM 657 N N . ALA A 1 87 ? 2.381 -6.233 -14.320 1.00 90.69 87 ALA A N 1
ATOM 658 C CA . ALA A 1 87 ? 1.176 -6.552 -13.562 1.00 90.69 87 ALA A CA 1
ATOM 659 C C . ALA A 1 87 ? -0.109 -6.266 -14.342 1.00 90.69 87 ALA A C 1
ATOM 661 O O . ALA A 1 87 ? -1.014 -7.092 -14.340 1.00 90.69 87 ALA A O 1
ATOM 662 N N . VAL A 1 88 ? -0.159 -5.147 -15.072 1.00 86.69 88 VAL A N 1
ATOM 663 C CA . VAL A 1 88 ? -1.309 -4.809 -15.925 1.00 86.69 88 VAL A CA 1
ATOM 664 C C . VAL A 1 88 ? -1.496 -5.866 -17.019 1.00 86.69 88 VAL A C 1
ATOM 666 O O . VAL A 1 88 ? -2.596 -6.369 -17.205 1.00 86.69 88 VAL A O 1
ATOM 669 N N . ARG A 1 89 ? -0.409 -6.285 -17.683 1.00 84.75 89 ARG A N 1
ATOM 670 C CA . ARG A 1 89 ? -0.451 -7.346 -18.712 1.00 84.75 89 ARG A CA 1
ATOM 671 C C . ARG A 1 89 ? -0.717 -8.737 -18.121 1.00 84.75 89 ARG A C 1
ATOM 673 O O . ARG A 1 89 ? -1.277 -9.612 -18.776 1.00 84.75 89 ARG A O 1
ATOM 680 N N . ALA A 1 90 ? -0.270 -8.960 -16.890 1.00 81.12 90 ALA A N 1
ATOM 681 C CA . ALA A 1 90 ? -0.420 -10.200 -16.146 1.00 81.12 90 ALA A CA 1
ATOM 682 C C . ALA A 1 90 ? -1.872 -10.441 -15.733 1.00 81.12 90 ALA A C 1
ATOM 684 O O . ALA A 1 90 ? -2.300 -11.592 -15.750 1.00 81.12 90 ALA A O 1
ATOM 685 N N . THR A 1 91 ? -2.633 -9.391 -15.414 1.00 73.38 91 THR A N 1
ATOM 686 C CA . THR A 1 91 ? -4.068 -9.518 -15.141 1.00 73.38 91 THR A CA 1
ATOM 687 C C . THR A 1 91 ? -4.794 -10.128 -16.337 1.00 73.38 91 THR A C 1
ATOM 689 O O . THR A 1 91 ? -5.527 -11.096 -16.148 1.00 73.38 91 THR A O 1
ATOM 692 N N . ASP A 1 92 ? -4.523 -9.679 -17.560 1.00 72.38 92 ASP A N 1
ATOM 693 C CA . ASP A 1 92 ? -5.168 -10.251 -18.750 1.00 72.38 9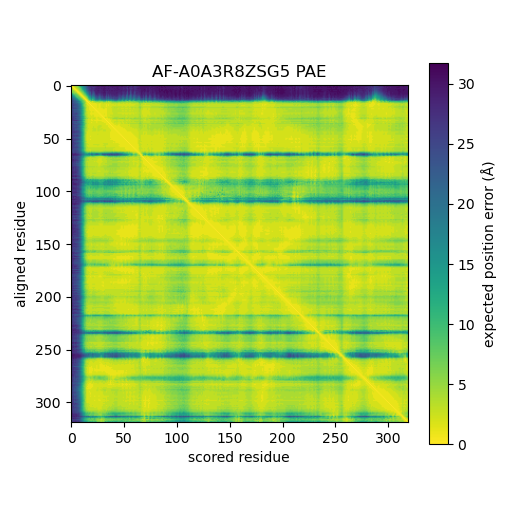2 ASP A CA 1
ATOM 694 C C . ASP A 1 92 ? -4.680 -11.680 -19.040 1.00 72.38 92 ASP A C 1
ATOM 696 O O . ASP A 1 92 ? -5.459 -12.559 -19.404 1.00 72.38 92 ASP A O 1
ATOM 700 N N . ARG A 1 93 ? -3.381 -11.941 -18.840 1.00 72.88 93 ARG A N 1
ATOM 701 C CA . ARG A 1 93 ? -2.749 -13.214 -19.219 1.00 72.88 93 ARG A CA 1
ATOM 702 C C . ARG A 1 93 ? -2.939 -14.345 -18.205 1.00 72.88 93 ARG A C 1
ATOM 704 O O . ARG A 1 93 ? -3.048 -15.500 -18.604 1.00 72.88 93 ARG A O 1
ATOM 711 N N . PHE A 1 94 ? -2.909 -14.048 -16.908 1.00 77.44 94 PHE A N 1
ATOM 712 C CA . PHE A 1 94 ? -2.858 -15.058 -15.842 1.00 77.44 94 PHE A CA 1
ATOM 713 C C . PHE A 1 94 ? -4.140 -15.158 -15.021 1.00 77.44 94 PHE A C 1
ATOM 715 O O . PHE A 1 94 ? -4.352 -16.199 -14.399 1.00 77.44 94 PHE A O 1
ATOM 722 N N . SER A 1 95 ? -5.024 -14.152 -15.043 1.00 72.81 95 SER A N 1
ATOM 723 C CA . SER A 1 95 ? -6.306 -14.274 -14.330 1.00 72.81 95 SER A CA 1
ATOM 724 C C . SER A 1 95 ? -7.168 -15.389 -14.913 1.00 72.81 95 SER A C 1
ATOM 726 O O . SER A 1 95 ? -7.875 -16.058 -14.162 1.00 72.81 95 SER A O 1
ATOM 728 N N . HIS A 1 96 ? -7.080 -15.638 -16.225 1.00 76.44 96 HIS A N 1
ATOM 729 C CA . HIS A 1 96 ? -7.786 -16.749 -16.862 1.00 76.44 96 HIS A CA 1
ATOM 730 C C . HIS A 1 96 ? -7.265 -18.106 -16.367 1.00 76.44 96 HIS A C 1
ATOM 732 O O . HIS A 1 96 ? -8.041 -18.893 -15.834 1.00 76.44 96 HIS A O 1
ATOM 738 N N . GLU A 1 97 ? -5.945 -18.325 -16.414 1.00 80.12 97 GLU A N 1
ATOM 739 C CA . GLU A 1 97 ? -5.300 -19.548 -15.905 1.00 80.12 97 GLU A CA 1
ATOM 740 C C . GLU A 1 97 ? -5.635 -19.795 -14.421 1.00 80.12 97 GLU A C 1
ATOM 742 O O . GLU A 1 97 ? -5.942 -20.917 -14.013 1.00 80.12 97 GLU A O 1
ATOM 747 N N . ALA A 1 98 ? -5.601 -18.742 -13.597 1.00 80.94 98 ALA A N 1
ATOM 748 C CA . ALA A 1 98 ? -5.975 -18.832 -12.189 1.00 80.94 98 ALA A CA 1
ATOM 749 C C . ALA A 1 98 ? -7.458 -19.203 -12.018 1.00 80.94 98 ALA A C 1
ATOM 751 O O . ALA A 1 98 ? -7.787 -20.050 -11.189 1.00 80.94 98 ALA A O 1
ATOM 752 N N .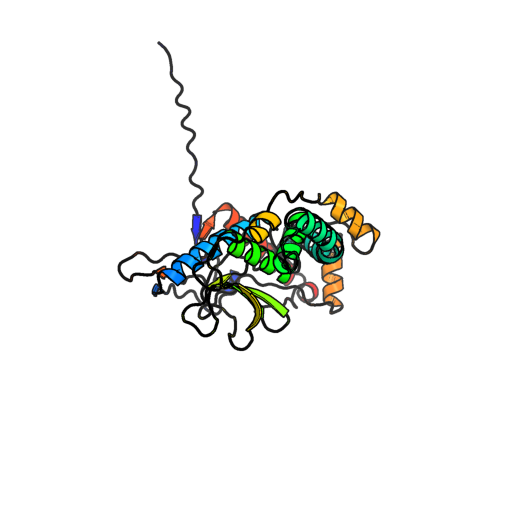 SER A 1 99 ? -8.345 -18.618 -12.824 1.00 81.31 99 SER A N 1
ATOM 753 C CA . SER A 1 99 ? -9.783 -18.904 -12.778 1.00 81.31 99 SER A CA 1
ATOM 754 C C . SER A 1 99 ? -10.095 -20.348 -13.178 1.00 81.31 99 SER A C 1
ATOM 756 O O . SER A 1 99 ? -10.882 -21.008 -12.504 1.00 81.31 99 SER A O 1
ATOM 758 N N . GLU A 1 100 ? -9.440 -20.883 -14.209 1.00 84.00 100 GLU A N 1
ATOM 759 C CA . GLU A 1 100 ? -9.616 -22.281 -14.626 1.00 84.00 100 GLU A CA 1
ATOM 760 C C . GLU A 1 100 ? -9.183 -23.264 -13.530 1.00 84.00 100 GLU A C 1
ATOM 762 O O . GLU A 1 100 ? -9.933 -24.173 -13.163 1.00 84.00 100 GLU A O 1
ATOM 767 N N . ARG A 1 101 ? -7.996 -23.054 -12.943 1.00 83.56 101 ARG A N 1
ATOM 768 C CA . ARG A 1 101 ? -7.501 -23.883 -11.828 1.00 83.56 101 ARG A CA 1
ATOM 769 C C . ARG A 1 101 ? -8.401 -23.788 -10.598 1.00 83.56 101 ARG A C 1
ATOM 771 O O . ARG A 1 101 ? -8.544 -24.767 -9.865 1.00 83.56 101 ARG A O 1
ATOM 778 N N . PHE A 1 102 ? -8.994 -22.621 -10.359 1.00 84.31 102 PHE A N 1
ATOM 779 C CA . PHE A 1 102 ? -9.944 -22.426 -9.273 1.00 84.31 102 PHE A CA 1
ATOM 780 C C . PHE A 1 102 ? -11.210 -23.258 -9.484 1.00 84.31 102 PHE A C 1
ATOM 782 O O . PHE A 1 102 ? -11.587 -24.003 -8.584 1.00 84.31 102 PHE A O 1
ATOM 789 N N . ILE A 1 103 ? -11.818 -23.195 -10.673 1.00 84.12 103 ILE A N 1
ATOM 790 C CA . ILE A 1 103 ? -13.031 -23.959 -11.006 1.00 84.12 103 ILE A CA 1
ATOM 791 C C . ILE A 1 103 ? -12.784 -25.465 -10.849 1.00 84.12 103 ILE A C 1
ATOM 793 O O . ILE A 1 103 ? -13.610 -26.169 -10.278 1.00 84.12 103 ILE A O 1
ATOM 797 N N . GLN A 1 104 ? -11.615 -25.960 -11.265 1.00 83.88 104 GLN A N 1
ATOM 798 C CA . GLN A 1 104 ? -11.240 -27.365 -11.054 1.00 83.88 104 GLN A CA 1
ATOM 799 C C . GLN A 1 104 ? -11.170 -27.747 -9.568 1.00 83.88 104 GLN A C 1
ATOM 801 O O . GLN A 1 104 ? -11.481 -28.878 -9.197 1.00 83.88 104 GLN A O 1
ATOM 806 N N . ARG A 1 105 ? -10.739 -26.822 -8.700 1.00 84.75 105 ARG A N 1
ATOM 807 C CA . ARG A 1 105 ? -10.599 -27.070 -7.259 1.00 84.75 105 ARG A CA 1
ATOM 808 C C . ARG A 1 105 ? -11.912 -26.908 -6.493 1.00 84.75 105 ARG A C 1
ATOM 810 O O . ARG A 1 105 ? -12.097 -27.609 -5.494 1.00 84.75 105 ARG A O 1
ATOM 817 N N . PHE A 1 106 ? -12.763 -25.988 -6.939 1.00 84.44 106 PHE A N 1
ATOM 818 C CA . PHE A 1 106 ? -14.034 -25.603 -6.330 1.00 84.44 106 PHE A CA 1
ATOM 819 C C . PHE A 1 106 ? -15.156 -25.659 -7.383 1.00 84.44 106 PHE A C 1
ATOM 821 O O . PHE A 1 106 ? -15.656 -24.612 -7.799 1.00 84.44 106 PHE A O 1
ATOM 828 N N . PRO A 1 107 ? -15.562 -26.864 -7.826 1.00 77.88 107 PRO A N 1
ATOM 829 C CA . PRO A 1 107 ? -16.540 -27.016 -8.907 1.00 77.88 107 PRO A CA 1
ATOM 830 C C . PRO A 1 107 ? -17.921 -26.444 -8.551 1.00 77.88 107 PRO A C 1
ATOM 832 O O . PRO A 1 107 ? -18.648 -26.010 -9.438 1.00 77.88 107 PRO A O 1
ATOM 835 N N . ASP A 1 108 ? -18.248 -26.377 -7.258 1.00 80.62 108 ASP A N 1
ATOM 836 C CA . ASP A 1 108 ? -19.532 -25.874 -6.754 1.00 80.62 108 ASP A CA 1
ATOM 837 C C . ASP A 1 108 ? -19.541 -24.351 -6.505 1.00 80.62 108 ASP A C 1
ATOM 839 O O . ASP A 1 108 ? -20.523 -23.797 -6.004 1.00 80.62 108 ASP A O 1
ATOM 843 N N . ALA A 1 109 ? -18.450 -23.639 -6.813 1.00 74.56 109 ALA A N 1
ATOM 844 C CA . ALA A 1 109 ? -18.383 -22.192 -6.631 1.00 74.56 109 ALA A CA 1
ATOM 845 C C . ALA A 1 109 ? -19.229 -21.471 -7.696 1.00 74.56 109 ALA A C 1
ATOM 847 O O . ALA A 1 109 ? -18.772 -21.215 -8.809 1.00 74.56 109 ALA A O 1
ATOM 848 N N . ALA A 1 110 ? -20.457 -21.096 -7.323 1.00 65.31 110 ALA A N 1
ATOM 849 C CA . ALA A 1 110 ? -21.480 -20.531 -8.210 1.00 65.31 110 ALA A CA 1
ATOM 850 C C . ALA A 1 110 ? -21.050 -19.310 -9.054 1.00 65.31 110 ALA A C 1
ATOM 852 O O . ALA A 1 110 ? -21.656 -19.048 -10.090 1.00 65.31 110 ALA A O 1
ATOM 853 N N . THR A 1 111 ? -20.037 -18.550 -8.629 1.00 68.00 111 THR A N 1
ATOM 854 C CA . THR A 1 111 ? -19.640 -17.277 -9.261 1.00 68.00 111 THR A CA 1
ATOM 855 C C . THR A 1 111 ? -18.187 -17.242 -9.742 1.00 68.00 111 THR A C 1
ATOM 857 O O . THR A 1 111 ? -17.697 -16.176 -10.107 1.00 68.00 111 THR A O 1
ATOM 860 N N . GLY A 1 112 ? -17.484 -18.380 -9.757 1.00 78.62 112 GLY A N 1
ATOM 861 C CA . GLY A 1 112 ? -16.053 -18.416 -10.079 1.00 78.62 112 GLY A CA 1
ATOM 862 C C . GLY A 1 112 ? -15.181 -17.705 -9.035 1.00 78.62 112 GLY A C 1
ATOM 863 O O . GLY A 1 112 ? -15.631 -17.396 -7.928 1.00 78.62 112 GLY A O 1
ATOM 864 N N . LEU A 1 113 ? -13.905 -17.486 -9.368 1.00 83.50 113 LEU A N 1
ATOM 865 C CA . LEU A 1 113 ? -12.966 -16.800 -8.480 1.00 83.50 113 LEU A CA 1
ATOM 866 C C . LEU A 1 113 ? -13.279 -15.303 -8.439 1.00 83.50 113 LEU A C 1
ATOM 868 O O . LEU A 1 113 ? -13.370 -14.647 -9.474 1.00 83.50 113 LEU A O 1
ATOM 872 N N . ASP A 1 114 ? -13.386 -14.762 -7.231 1.00 90.12 114 ASP A N 1
ATOM 873 C CA . ASP A 1 114 ? -13.555 -13.333 -7.000 1.00 90.12 114 ASP A CA 1
ATOM 874 C C . ASP A 1 114 ? -12.484 -12.492 -7.731 1.00 90.12 114 ASP A C 1
ATOM 876 O O . ASP A 1 114 ? -11.297 -12.836 -7.730 1.00 90.12 114 ASP A O 1
ATOM 880 N N . ARG A 1 115 ? -12.888 -11.365 -8.339 1.00 90.19 115 ARG A N 1
ATOM 881 C CA . ARG A 1 115 ? -11.997 -10.516 -9.151 1.00 90.19 115 ARG A CA 1
ATOM 882 C C . ARG A 1 115 ? -10.779 -10.028 -8.363 1.00 90.19 115 ARG A C 1
ATOM 884 O O . ARG A 1 115 ? -9.671 -10.043 -8.901 1.00 90.19 115 ARG A O 1
ATOM 891 N N . ALA A 1 116 ? -10.957 -9.591 -7.115 1.00 92.69 116 ALA A N 1
ATOM 892 C CA . ALA A 1 116 ? -9.838 -9.131 -6.296 1.00 92.69 116 ALA A CA 1
ATOM 893 C C . ALA A 1 116 ? -8.897 -10.291 -5.953 1.00 92.69 116 ALA A C 1
ATOM 895 O O . ALA A 1 116 ? -7.684 -10.105 -5.972 1.00 92.69 116 ALA A O 1
ATOM 896 N N . TYR A 1 117 ? -9.426 -11.498 -5.731 1.00 93.94 117 TYR A N 1
ATOM 897 C CA . TYR A 1 117 ? -8.601 -12.676 -5.450 1.00 93.94 117 TYR A CA 1
ATOM 898 C C . TYR A 1 117 ? -7.795 -13.107 -6.687 1.00 93.94 117 TYR A C 1
ATOM 900 O O . TYR A 1 117 ? -6.599 -13.385 -6.579 1.00 93.94 117 TYR A O 1
ATOM 908 N N . ALA A 1 118 ? -8.408 -13.101 -7.877 1.00 91.25 118 ALA A N 1
ATOM 909 C CA . ALA A 1 118 ? -7.729 -13.388 -9.145 1.00 91.25 118 ALA A CA 1
ATOM 910 C C . ALA A 1 118 ? -6.638 -12.348 -9.474 1.00 91.25 118 ALA A C 1
ATOM 912 O O . ALA A 1 118 ? -5.517 -12.699 -9.858 1.00 91.25 118 ALA A O 1
ATOM 913 N N . SER A 1 119 ? -6.950 -11.065 -9.273 1.00 91.88 119 SER A N 1
ATOM 914 C CA . SER A 1 119 ? -6.004 -9.954 -9.414 1.00 91.88 119 SER A CA 1
ATOM 915 C C . SER A 1 119 ? -4.844 -10.090 -8.421 1.00 91.88 119 SER A C 1
ATOM 917 O O . SER A 1 119 ? -3.683 -10.086 -8.830 1.00 91.88 119 SER A O 1
ATOM 919 N N . GLY A 1 120 ? -5.146 -10.338 -7.140 1.00 93.00 120 GLY A N 1
ATOM 920 C CA . GLY A 1 120 ? -4.177 -10.602 -6.074 1.00 93.00 120 GLY A CA 1
ATOM 921 C C . GLY A 1 120 ? -3.209 -11.741 -6.415 1.00 93.00 120 GLY A C 1
ATOM 922 O O . GLY A 1 120 ? -1.994 -11.590 -6.279 1.00 93.00 120 GLY A O 1
ATOM 923 N N . HIS A 1 121 ? -3.724 -12.856 -6.939 1.00 93.12 121 HIS A N 1
ATOM 924 C CA . HIS A 1 121 ? -2.910 -13.981 -7.408 1.00 93.12 121 HIS A CA 1
ATOM 925 C C . HIS A 1 121 ? -1.957 -13.578 -8.546 1.00 93.12 121 HIS A C 1
ATOM 927 O O . HIS A 1 121 ? -0.769 -13.911 -8.534 1.00 93.12 121 HIS A O 1
ATOM 933 N N . SER A 1 122 ? -2.464 -12.829 -9.527 1.00 91.69 122 SER A N 1
ATOM 934 C CA . SER A 1 122 ? -1.688 -12.407 -10.696 1.00 91.69 122 SER A CA 1
ATOM 935 C C . SER A 1 122 ? -0.570 -11.427 -10.328 1.00 91.69 122 SER A C 1
ATOM 937 O O . SER A 1 122 ? 0.552 -11.561 -10.820 1.00 91.69 122 SER A O 1
ATOM 939 N N . VAL A 1 123 ? -0.826 -10.481 -9.418 1.00 93.44 123 VAL A N 1
ATOM 940 C CA . VAL A 1 123 ? 0.204 -9.525 -8.979 1.00 93.44 123 VAL A CA 1
ATOM 941 C C . VAL A 1 123 ? 1.273 -10.175 -8.103 1.00 93.44 123 VAL A C 1
ATOM 943 O O . VAL A 1 123 ? 2.442 -9.800 -8.202 1.00 93.44 123 VAL A O 1
ATOM 946 N N . LEU A 1 124 ? 0.925 -11.204 -7.317 1.00 93.50 124 LEU A N 1
ATOM 947 C CA . LEU A 1 124 ? 1.906 -12.023 -6.597 1.00 93.50 124 LEU A CA 1
ATOM 948 C C . LEU A 1 124 ? 2.875 -12.721 -7.557 1.00 93.50 124 LEU A C 1
ATOM 950 O O . LEU A 1 124 ? 4.072 -12.785 -7.278 1.00 93.50 124 LEU A O 1
ATOM 954 N N . LYS A 1 125 ? 2.381 -13.202 -8.705 1.00 92.38 125 LYS A N 1
ATOM 955 C CA . LYS A 1 125 ? 3.205 -13.875 -9.718 1.00 92.38 125 LYS A CA 1
ATOM 956 C C . LYS A 1 125 ? 4.298 -12.955 -10.255 1.00 92.38 125 LYS A C 1
ATOM 958 O O . LYS A 1 125 ? 5.420 -13.406 -10.432 1.00 92.38 125 LYS A O 1
ATOM 963 N N . VAL A 1 126 ? 4.022 -11.672 -10.470 1.00 92.94 126 VAL A N 1
ATOM 964 C CA . VAL A 1 126 ? 5.016 -10.722 -11.018 1.00 92.94 126 VAL A CA 1
ATOM 965 C C . VAL A 1 126 ? 5.712 -9.864 -9.957 1.00 92.94 126 VAL A C 1
ATOM 967 O O . VAL A 1 126 ? 6.677 -9.162 -10.265 1.00 92.94 126 VAL A O 1
ATOM 970 N N . GLN A 1 127 ? 5.254 -9.948 -8.706 1.00 93.62 127 GLN A N 1
ATOM 971 C CA . GLN A 1 127 ? 5.745 -9.183 -7.557 1.00 93.62 127 GLN A CA 1
ATOM 972 C C . GLN A 1 127 ? 5.742 -7.666 -7.790 1.00 93.62 127 GLN A C 1
ATOM 974 O O . GLN A 1 127 ? 6.693 -6.971 -7.448 1.00 93.62 127 GLN A O 1
ATOM 979 N N . GLY A 1 128 ? 4.679 -7.145 -8.397 1.00 92.50 128 GLY A N 1
ATOM 980 C CA . GLY A 1 128 ? 4.485 -5.711 -8.589 1.00 92.50 128 GLY A CA 1
ATOM 981 C C . GLY A 1 128 ? 3.054 -5.399 -8.991 1.00 92.50 128 GLY A C 1
ATOM 982 O O . GLY A 1 128 ? 2.337 -6.285 -9.450 1.00 92.50 128 GLY A O 1
ATOM 983 N N . ALA A 1 129 ? 2.628 -4.152 -8.782 1.00 93.00 129 ALA A N 1
ATOM 984 C CA . ALA A 1 129 ? 1.314 -3.666 -9.195 1.00 93.00 129 ALA A CA 1
ATOM 985 C C . ALA A 1 129 ? 1.202 -2.134 -9.121 1.00 93.00 129 ALA A C 1
ATOM 987 O O . ALA A 1 129 ? 2.062 -1.448 -8.570 1.00 93.00 129 ALA A O 1
ATOM 988 N N . HIS A 1 130 ? 0.098 -1.590 -9.629 1.00 91.75 130 HIS A N 1
ATOM 989 C CA . HIS A 1 130 ? -0.378 -0.246 -9.273 1.00 91.75 130 HIS A CA 1
ATOM 990 C C . HIS A 1 130 ? -1.298 -0.302 -8.040 1.00 91.75 130 HIS A C 1
ATOM 992 O O . HIS A 1 130 ? -1.512 -1.381 -7.486 1.00 91.75 130 HIS A O 1
ATOM 998 N N . CYS A 1 131 ? -1.849 0.841 -7.617 1.00 93.19 131 CYS A N 1
ATOM 999 C CA . CYS A 1 131 ? -2.735 0.957 -6.449 1.00 93.19 131 CYS A CA 1
ATOM 1000 C C . CYS A 1 131 ? -3.813 -0.141 -6.389 1.00 93.19 131 CYS A C 1
ATOM 1002 O O . CYS A 1 131 ? -3.914 -0.831 -5.379 1.00 93.19 131 CYS A O 1
ATOM 1004 N N . GLN A 1 132 ? -4.510 -0.395 -7.504 1.00 93.81 132 GLN A N 1
ATOM 1005 C CA . GLN A 1 132 ? -5.515 -1.457 -7.624 1.00 93.81 132 GLN A CA 1
ATOM 1006 C C . GLN A 1 132 ? -4.996 -2.836 -7.204 1.00 93.81 132 GLN A C 1
ATOM 1008 O O . GLN A 1 132 ? -5.643 -3.513 -6.417 1.00 93.81 132 GLN A O 1
ATOM 1013 N N . GLY A 1 133 ? -3.837 -3.270 -7.702 1.00 94.44 133 GLY A N 1
ATOM 1014 C CA . GLY A 1 133 ? -3.329 -4.610 -7.399 1.00 94.44 133 GLY A CA 1
ATOM 1015 C C . GLY A 1 133 ? -2.803 -4.742 -5.968 1.00 94.44 133 GLY A C 1
ATOM 1016 O O . GLY A 1 133 ? -2.957 -5.792 -5.351 1.00 94.44 133 GLY A O 1
ATOM 1017 N N . PHE A 1 134 ? -2.249 -3.663 -5.404 1.00 96.56 134 PHE A N 1
ATOM 1018 C CA . PHE A 1 134 ? -1.917 -3.613 -3.977 1.00 96.56 134 PHE A CA 1
ATOM 1019 C C . PHE A 1 134 ? -3.175 -3.709 -3.105 1.00 96.56 134 PHE A C 1
ATOM 1021 O O . PHE A 1 134 ? -3.174 -4.457 -2.128 1.00 96.56 134 PHE A O 1
ATOM 1028 N N . ALA A 1 135 ? -4.245 -2.993 -3.463 1.00 97.00 135 ALA A N 1
ATOM 1029 C CA . ALA A 1 135 ? -5.523 -3.048 -2.760 1.00 97.00 135 ALA A CA 1
ATOM 1030 C C . ALA A 1 135 ? -6.203 -4.415 -2.904 1.00 97.00 135 ALA A C 1
ATOM 1032 O O . ALA A 1 135 ? -6.658 -4.970 -1.910 1.00 97.00 135 ALA A O 1
ATOM 1033 N N . ASP A 1 136 ? -6.202 -5.001 -4.102 1.00 96.75 136 ASP A N 1
ATOM 1034 C CA . ASP A 1 136 ? -6.761 -6.329 -4.374 1.00 96.75 136 ASP A CA 1
ATOM 1035 C C . ASP A 1 136 ? -6.037 -7.416 -3.570 1.00 96.75 136 ASP A C 1
ATOM 1037 O O . ASP A 1 136 ? -6.673 -8.261 -2.934 1.00 96.75 136 ASP A O 1
ATOM 1041 N N . LEU A 1 137 ? -4.702 -7.369 -3.523 1.00 97.19 137 LEU A N 1
ATOM 1042 C CA . LEU A 1 137 ? -3.924 -8.306 -2.720 1.00 97.19 137 LEU A CA 1
ATOM 1043 C C . LEU A 1 137 ? -4.142 -8.086 -1.214 1.00 97.19 137 LEU A C 1
ATOM 1045 O O . LEU A 1 137 ? -4.311 -9.055 -0.475 1.00 97.19 137 LEU A O 1
ATOM 1049 N N . ALA A 1 138 ? -4.194 -6.834 -0.751 1.00 98.19 138 ALA A N 1
ATOM 1050 C CA . ALA A 1 138 ? -4.500 -6.516 0.644 1.00 98.19 138 ALA A CA 1
ATOM 1051 C C . ALA A 1 138 ? -5.901 -7.005 1.045 1.00 98.19 138 ALA A C 1
ATOM 1053 O O . ALA A 1 138 ? -6.052 -7.654 2.079 1.00 98.19 138 ALA A O 1
ATOM 1054 N N . TYR A 1 139 ? -6.905 -6.770 0.200 1.00 98.50 139 TYR A N 1
ATOM 1055 C CA . TYR A 1 139 ? -8.271 -7.255 0.378 1.00 98.50 139 TYR A CA 1
ATOM 1056 C C . TYR A 1 139 ? -8.302 -8.783 0.483 1.00 98.50 139 TYR A C 1
ATOM 1058 O O . TYR A 1 139 ? -8.905 -9.330 1.405 1.00 98.50 139 TYR A O 1
ATOM 1066 N N . THR A 1 140 ? -7.579 -9.469 -0.408 1.00 98.06 140 THR A N 1
ATOM 1067 C CA . THR A 1 140 ? -7.445 -10.933 -0.403 1.00 98.06 140 THR A CA 1
ATOM 1068 C C . THR A 1 140 ? -6.830 -11.434 0.908 1.00 98.06 140 THR A C 1
ATOM 1070 O O . THR A 1 140 ? -7.337 -12.382 1.501 1.00 98.06 140 THR A O 1
ATOM 1073 N N . HIS A 1 141 ? -5.779 -10.785 1.416 1.00 98.56 141 HIS A N 1
ATOM 1074 C CA . HIS A 1 141 ? -5.158 -11.139 2.700 1.00 98.56 141 HIS A CA 1
ATOM 1075 C C . HIS A 1 141 ? -6.072 -10.923 3.903 1.00 98.56 141 HIS A C 1
ATOM 1077 O O . HIS A 1 141 ? -6.131 -11.780 4.787 1.00 98.56 141 HIS A O 1
ATOM 1083 N N . VAL A 1 142 ? -6.799 -9.803 3.943 1.00 98.50 142 VAL A N 1
ATOM 1084 C CA . VAL A 1 142 ? -7.792 -9.553 4.997 1.00 98.50 142 VAL A CA 1
ATOM 1085 C C . VAL A 1 142 ? -8.884 -10.626 4.941 1.00 98.50 142 VAL A C 1
ATOM 1087 O O . VAL A 1 142 ? -9.181 -11.251 5.958 1.00 98.50 142 VAL A O 1
ATOM 1090 N N . ALA A 1 143 ? -9.427 -10.918 3.756 1.00 98.06 143 ALA A N 1
ATOM 1091 C CA . ALA A 1 143 ? -10.442 -11.954 3.582 1.00 98.06 143 ALA A CA 1
ATOM 1092 C C . ALA A 1 143 ? -9.930 -13.349 3.984 1.00 98.06 143 ALA A C 1
ATOM 1094 O O . ALA A 1 143 ? -10.628 -14.083 4.680 1.00 98.06 143 ALA A O 1
ATOM 1095 N N . ALA A 1 144 ? -8.694 -13.704 3.625 1.00 97.94 144 ALA A N 1
ATOM 1096 C CA . ALA A 1 144 ? -8.082 -14.991 3.954 1.00 97.94 144 ALA A CA 1
ATOM 1097 C C . ALA A 1 144 ? -7.872 -15.212 5.463 1.00 97.94 144 ALA A C 1
ATOM 1099 O O . ALA A 1 144 ? -7.805 -16.361 5.908 1.00 97.94 144 ALA A O 1
ATOM 1100 N N . ARG A 1 145 ? -7.761 -14.130 6.243 1.00 98.19 145 ARG A N 1
ATOM 1101 C CA . ARG A 1 145 ? -7.614 -14.145 7.710 1.00 98.19 145 ARG A CA 1
ATOM 1102 C C . ARG A 1 145 ? -8.933 -13.997 8.459 1.00 98.19 145 ARG A C 1
ATOM 1104 O O . ARG A 1 145 ? -9.005 -14.392 9.619 1.00 98.19 145 ARG A O 1
ATOM 1111 N N . GLY A 1 146 ? -9.950 -13.453 7.800 1.00 97.69 146 GLY A N 1
ATOM 1112 C CA . GLY A 1 146 ? -11.152 -12.966 8.460 1.00 97.69 146 GLY A CA 1
ATOM 1113 C C . GLY A 1 146 ? -10.928 -11.592 9.096 1.00 97.69 146 GLY A C 1
ATOM 1114 O O . GLY A 1 146 ? -9.802 -11.195 9.402 1.00 97.69 146 GLY A O 1
ATOM 1115 N N . ALA A 1 147 ? -12.016 -10.854 9.284 1.00 97.12 147 ALA A N 1
ATOM 1116 C CA . ALA A 1 147 ? -12.002 -9.517 9.864 1.00 97.12 147 ALA A CA 1
ATOM 1117 C C . ALA A 1 147 ? -13.227 -9.316 10.756 1.00 97.12 147 ALA A C 1
ATOM 1119 O O . ALA A 1 147 ? -14.312 -9.804 10.469 1.00 97.12 147 ALA A O 1
ATOM 1120 N N . ASN A 1 148 ? -13.065 -8.567 11.842 1.00 95.69 148 ASN A N 1
ATOM 1121 C CA . ASN A 1 148 ? -14.150 -8.268 12.781 1.00 95.69 148 ASN A CA 1
ATOM 1122 C C . ASN A 1 148 ? -15.068 -7.117 12.321 1.00 95.69 148 ASN A C 1
ATOM 1124 O O . ASN A 1 148 ? -16.081 -6.848 12.964 1.00 95.69 148 ASN A O 1
ATOM 1128 N N . LYS A 1 149 ? -14.717 -6.439 11.224 1.00 95.88 149 LYS A N 1
ATOM 1129 C CA . LYS A 1 149 ? -15.509 -5.403 10.555 1.00 95.88 149 LYS A CA 1
ATOM 1130 C C . LYS A 1 149 ? -15.687 -5.767 9.074 1.00 95.88 149 LYS A C 1
ATOM 1132 O O . LYS A 1 149 ? -14.832 -6.468 8.527 1.00 95.88 149 LYS A O 1
ATOM 1137 N N . PRO A 1 150 ? -16.743 -5.263 8.406 1.00 97.00 150 PRO A N 1
ATOM 1138 C CA . PRO A 1 150 ? -16.861 -5.352 6.956 1.00 97.00 150 PRO A CA 1
ATOM 1139 C C . PRO A 1 150 ? -15.614 -4.824 6.242 1.00 97.00 150 PRO A C 1
ATOM 1141 O O . PRO A 1 150 ? -15.042 -3.812 6.647 1.00 97.00 150 PRO A O 1
ATOM 1144 N N . VAL A 1 151 ? -15.211 -5.504 5.175 1.00 98.19 151 VAL A N 1
ATOM 1145 C CA . VAL A 1 151 ? -14.023 -5.178 4.383 1.00 98.19 151 VAL A CA 1
ATOM 1146 C C . VAL A 1 151 ? -14.479 -4.635 3.042 1.00 98.19 151 VAL A C 1
ATOM 1148 O O . VAL A 1 151 ? -15.211 -5.310 2.316 1.00 98.19 151 VAL A O 1
ATOM 1151 N N . PHE A 1 152 ? -14.029 -3.437 2.695 1.00 97.75 152 PHE A N 1
ATOM 1152 C CA . PHE A 1 152 ? -14.371 -2.774 1.446 1.00 97.75 152 PHE A CA 1
ATOM 1153 C C . PHE A 1 152 ? -13.118 -2.574 0.604 1.00 97.75 152 PHE A C 1
ATOM 1155 O O . PHE A 1 152 ? -12.118 -2.063 1.094 1.00 97.75 152 PHE A O 1
ATOM 1162 N N . ASN A 1 153 ? -13.185 -2.951 -0.667 1.00 97.00 153 ASN A N 1
ATOM 1163 C CA . ASN A 1 153 ? -12.260 -2.484 -1.691 1.00 97.00 153 ASN A CA 1
ATOM 1164 C C . ASN A 1 153 ? -12.848 -1.189 -2.265 1.00 97.00 153 ASN A C 1
ATOM 1166 O O . ASN A 1 153 ? -13.995 -1.180 -2.724 1.00 97.00 153 ASN A O 1
ATOM 1170 N N . THR A 1 154 ? -12.117 -0.087 -2.160 1.00 97.19 154 THR A N 1
ATOM 1171 C CA . THR A 1 154 ? -12.674 1.261 -2.282 1.00 97.19 154 THR A CA 1
ATOM 1172 C C . THR A 1 154 ? -11.881 2.098 -3.274 1.00 97.19 154 THR A C 1
ATOM 1174 O O . THR A 1 154 ? -10.665 2.230 -3.152 1.00 97.19 154 THR A O 1
ATOM 1177 N N . LEU A 1 155 ? -12.594 2.696 -4.227 1.00 96.88 155 LEU A N 1
ATOM 1178 C CA . LEU A 1 155 ? -12.095 3.685 -5.171 1.00 96.88 155 LEU A CA 1
ATOM 1179 C C . LEU A 1 155 ? -12.182 5.072 -4.541 1.00 96.88 155 LEU A C 1
ATOM 1181 O O . LEU A 1 155 ? -13.245 5.507 -4.116 1.00 96.88 155 LEU A O 1
ATOM 1185 N N . TYR A 1 156 ? -11.068 5.782 -4.501 1.00 95.31 156 TYR A N 1
ATOM 1186 C CA . TYR A 1 156 ? -10.989 7.180 -4.130 1.00 95.31 156 TYR A CA 1
ATOM 1187 C C . TYR A 1 156 ? -10.801 8.029 -5.383 1.00 95.31 156 TYR A C 1
ATOM 1189 O O . TYR A 1 156 ? -9.816 7.878 -6.115 1.00 95.31 156 TYR A O 1
ATOM 1197 N N . ASN A 1 157 ? -11.740 8.949 -5.606 1.00 91.81 157 ASN A N 1
ATOM 1198 C CA . ASN A 1 157 ? -11.660 9.962 -6.656 1.00 91.81 157 ASN A CA 1
ATOM 1199 C C . ASN A 1 157 ? -11.394 9.406 -8.076 1.00 91.81 157 ASN A C 1
ATOM 1201 O O . ASN A 1 157 ? -10.655 10.013 -8.851 1.00 91.81 157 ASN A O 1
ATOM 1205 N N . ASN A 1 158 ? -11.958 8.243 -8.415 1.00 86.75 158 ASN A N 1
ATOM 1206 C CA . ASN A 1 158 ? -11.755 7.576 -9.711 1.00 86.75 158 ASN A CA 1
ATOM 1207 C C . ASN A 1 158 ? -10.280 7.362 -10.112 1.00 86.75 158 ASN A C 1
ATOM 1209 O O . ASN A 1 158 ? -9.972 7.271 -11.298 1.00 86.75 158 ASN A O 1
ATOM 1213 N N . ASP A 1 159 ? -9.364 7.305 -9.140 1.00 88.19 159 ASP A N 1
ATOM 1214 C CA . ASP A 1 159 ? -7.922 7.374 -9.413 1.00 88.19 159 ASP A CA 1
ATOM 1215 C C . ASP A 1 159 ? -7.087 6.453 -8.514 1.00 88.19 159 ASP A C 1
ATOM 1217 O O . ASP A 1 159 ? -6.122 5.839 -8.970 1.00 88.19 159 ASP A O 1
ATOM 1221 N N . HIS A 1 160 ? -7.455 6.324 -7.237 1.00 93.44 160 HIS A N 1
ATOM 1222 C CA . HIS A 1 160 ? -6.713 5.524 -6.262 1.00 93.44 160 HIS A CA 1
ATOM 1223 C C . HIS A 1 160 ? -7.582 4.444 -5.658 1.00 93.44 160 HIS A C 1
ATOM 1225 O O . HIS A 1 160 ? -8.753 4.685 -5.404 1.00 93.44 160 HIS A O 1
ATOM 1231 N N . VAL A 1 161 ? -7.021 3.271 -5.389 1.00 95.19 161 VAL A N 1
ATOM 1232 C CA . VAL A 1 161 ? -7.774 2.161 -4.800 1.00 95.19 161 VAL A CA 1
ATOM 1233 C C . VAL A 1 161 ? -7.064 1.663 -3.556 1.00 95.19 161 VAL A C 1
ATOM 1235 O O . VAL A 1 161 ? -5.838 1.548 -3.540 1.00 95.19 161 VAL A O 1
ATOM 1238 N N . LEU A 1 162 ? -7.845 1.415 -2.509 1.00 97.25 162 LEU A N 1
ATOM 1239 C CA . LEU A 1 162 ? -7.390 1.013 -1.179 1.00 97.25 162 LEU A CA 1
ATOM 1240 C C . LEU A 1 162 ? -8.438 0.138 -0.490 1.00 97.25 162 LEU A C 1
ATOM 1242 O O . LEU A 1 162 ? -9.530 -0.075 -1.017 1.00 97.25 162 LEU A O 1
ATOM 1246 N N . VAL A 1 163 ? -8.115 -0.358 0.702 1.00 98.44 163 VAL A N 1
ATOM 1247 C CA . VAL A 1 163 ? -9.035 -1.159 1.512 1.00 98.44 163 VAL A CA 1
ATOM 1248 C C . VAL A 1 163 ? -9.494 -0.370 2.737 1.00 98.44 163 VAL A C 1
ATOM 1250 O O . VAL A 1 163 ? -8.680 0.234 3.434 1.00 98.44 163 VAL A O 1
ATOM 1253 N N . LEU A 1 164 ? -10.795 -0.404 3.028 1.00 98.44 164 LEU A N 1
ATOM 1254 C CA . LEU A 1 164 ? -11.352 0.039 4.306 1.00 98.44 164 LEU A CA 1
ATOM 1255 C C . LEU A 1 164 ? -11.797 -1.161 5.142 1.00 98.44 164 LEU A C 1
ATOM 1257 O O . LEU A 1 164 ? -12.446 -2.074 4.630 1.00 98.44 164 LEU A O 1
ATOM 1261 N N . LEU A 1 165 ? -11.491 -1.134 6.439 1.00 98.50 165 LEU A N 1
ATOM 1262 C CA . LEU A 1 165 ? -12.086 -2.036 7.426 1.00 98.50 165 LEU A CA 1
ATOM 1263 C C . LEU A 1 165 ? -13.088 -1.233 8.266 1.00 98.50 165 LEU A C 1
ATOM 1265 O O . LEU A 1 165 ? -12.702 -0.424 9.113 1.00 98.50 165 LEU A O 1
ATOM 1269 N N . GLY A 1 166 ? -14.377 -1.458 8.022 1.00 97.00 166 GLY A N 1
ATOM 1270 C CA . GLY A 1 166 ? -15.492 -0.666 8.549 1.00 97.00 166 GLY A CA 1
ATOM 1271 C C . GLY A 1 166 ? -16.157 0.216 7.489 1.00 97.00 166 GLY A C 1
ATOM 1272 O O . GLY A 1 166 ? -15.536 0.605 6.501 1.00 97.00 166 GLY A O 1
ATOM 1273 N N . ASP A 1 167 ? -17.447 0.502 7.681 1.00 93.81 167 ASP A N 1
ATOM 1274 C CA . ASP A 1 167 ? -18.231 1.362 6.783 1.00 93.81 167 ASP A CA 1
ATOM 1275 C C . ASP A 1 167 ? -17.810 2.823 6.967 1.00 93.81 167 ASP A C 1
ATOM 1277 O O . ASP A 1 167 ? -17.737 3.298 8.095 1.00 93.81 167 ASP A O 1
ATOM 1281 N N . LYS A 1 168 ? -17.591 3.560 5.871 1.00 92.25 168 LYS A N 1
ATOM 1282 C CA . LYS A 1 168 ? -17.175 4.974 5.896 1.00 92.25 168 LYS A CA 1
ATOM 1283 C C . LYS A 1 168 ? -18.124 5.921 6.652 1.00 92.25 168 LYS A C 1
ATOM 1285 O O . LYS A 1 168 ? -17.742 7.051 6.929 1.00 92.25 168 LYS A O 1
ATOM 1290 N N . ARG A 1 169 ? -19.361 5.494 6.930 1.00 90.31 169 ARG A N 1
ATOM 1291 C CA . ARG A 1 169 ? -20.382 6.234 7.696 1.00 90.31 169 ARG A CA 1
ATOM 1292 C C . ARG A 1 169 ? -20.357 5.921 9.196 1.00 90.31 169 ARG A C 1
ATOM 1294 O O . ARG A 1 169 ? -21.097 6.545 9.950 1.00 90.31 169 ARG A O 1
ATOM 1301 N N . GLN A 1 170 ? -19.589 4.917 9.611 1.00 88.88 170 GLN A N 1
ATOM 1302 C CA . GLN A 1 170 ? -19.451 4.494 11.003 1.00 88.88 170 GLN A CA 1
ATOM 1303 C C . GLN A 1 170 ? -18.207 5.110 11.645 1.00 88.88 170 GLN A C 1
ATOM 1305 O O . GLN A 1 170 ? -17.364 5.694 10.970 1.00 88.88 170 GLN A O 1
ATOM 1310 N N . GLU A 1 171 ? -18.099 4.958 12.962 1.00 86.88 171 GLU A N 1
ATOM 1311 C CA . GLU A 1 171 ? -16.967 5.452 13.737 1.00 86.88 171 GLU A CA 1
ATOM 1312 C C . GLU A 1 171 ? -15.679 4.659 13.449 1.00 86.88 171 GLU A C 1
ATOM 1314 O O . GLU A 1 171 ? -15.665 3.421 13.383 1.00 86.88 171 GLU A O 1
ATOM 1319 N N . ASP A 1 172 ? -14.588 5.408 13.278 1.00 92.62 172 ASP A N 1
ATOM 1320 C CA . ASP A 1 172 ? -13.227 4.936 13.028 1.00 92.62 172 ASP A CA 1
ATOM 1321 C C . ASP A 1 172 ? -13.102 3.759 12.029 1.00 92.62 172 ASP A C 1
ATOM 1323 O O . ASP A 1 172 ? -12.630 2.665 12.389 1.00 92.62 172 ASP A O 1
ATOM 1327 N N . PRO A 1 173 ? -13.478 3.942 10.751 1.00 97.25 173 PRO A N 1
ATOM 1328 C CA . PRO A 1 173 ? -13.084 3.021 9.694 1.00 97.25 173 PRO A CA 1
ATOM 1329 C C . PRO A 1 173 ? -11.560 3.042 9.572 1.00 97.25 173 PRO A C 1
ATOM 1331 O O . PRO A 1 173 ? -10.943 4.109 9.599 1.00 97.25 173 PRO A O 1
ATOM 1334 N N . VAL A 1 174 ? -10.934 1.877 9.440 1.00 98.44 174 VAL A N 1
ATOM 1335 C CA . VAL A 1 174 ? -9.476 1.776 9.305 1.00 98.44 174 VAL A CA 1
ATOM 1336 C C . VAL A 1 174 ? -9.101 1.818 7.830 1.00 98.44 174 VAL A C 1
ATOM 1338 O O . VAL A 1 174 ? -9.650 1.065 7.029 1.00 98.44 174 VAL A O 1
ATOM 1341 N N . VAL A 1 175 ? -8.143 2.676 7.485 1.00 98.38 175 VAL A N 1
ATOM 1342 C CA . VAL A 1 175 ? -7.570 2.787 6.141 1.00 98.38 175 VAL A CA 1
ATOM 1343 C C . VAL A 1 175 ? -6.378 1.842 6.026 1.00 98.38 175 VAL A C 1
ATOM 1345 O O . VAL A 1 175 ? -5.393 1.970 6.758 1.00 98.38 175 VAL A O 1
ATOM 1348 N N . LEU A 1 176 ? -6.465 0.912 5.079 1.00 98.00 176 LEU A N 1
ATOM 1349 C CA . LEU A 1 176 ? -5.405 -0.004 4.679 1.00 98.00 176 LEU A CA 1
ATOM 1350 C C . LEU A 1 176 ? -4.981 0.328 3.243 1.00 98.00 176 LEU A C 1
ATOM 1352 O O . LEU A 1 176 ? -5.660 -0.016 2.276 1.00 98.00 176 LEU A O 1
ATOM 1356 N N . ASP A 1 177 ? -3.829 0.980 3.109 1.00 96.50 177 ASP A N 1
ATOM 1357 C CA . ASP A 1 177 ? -3.200 1.273 1.823 1.00 96.50 177 ASP A CA 1
ATOM 1358 C C . ASP A 1 177 ? -1.800 0.655 1.805 1.00 96.50 177 ASP A C 1
ATOM 1360 O O . ASP A 1 177 ? -0.846 1.181 2.379 1.00 96.50 177 ASP A O 1
ATOM 1364 N N . ALA A 1 178 ? -1.665 -0.486 1.132 1.00 95.12 178 ALA A N 1
A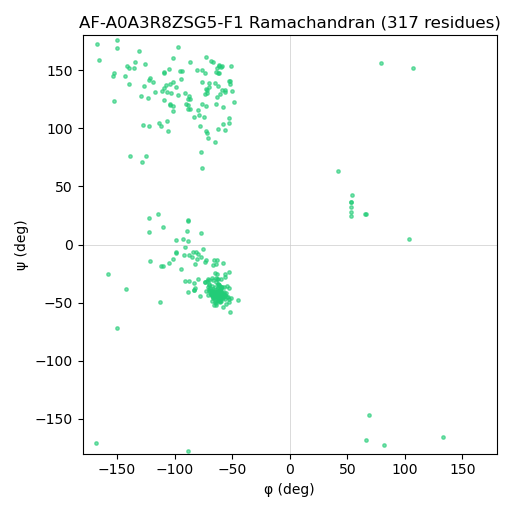TOM 1365 C CA . ALA A 1 178 ? -0.380 -1.162 1.009 1.00 95.12 178 ALA A CA 1
ATOM 1366 C C . ALA A 1 178 ? 0.547 -0.560 -0.064 1.00 95.12 178 ALA A C 1
ATOM 1368 O O . ALA A 1 178 ? 1.718 -0.945 -0.131 1.00 95.12 178 ALA A O 1
ATOM 1369 N N . TRP A 1 179 ? 0.054 0.376 -0.880 1.00 94.50 179 TRP A N 1
ATOM 1370 C CA . TRP A 1 179 ? 0.767 0.962 -2.016 1.00 94.50 179 TRP A CA 1
ATOM 1371 C C . TRP A 1 179 ? 1.561 2.229 -1.664 1.00 94.50 179 TRP A C 1
ATOM 1373 O O . TRP A 1 179 ? 2.621 2.453 -2.253 1.00 94.50 179 TRP A O 1
ATOM 1383 N N . GLN A 1 180 ? 1.103 3.040 -0.700 1.00 92.19 180 GLN A N 1
ATOM 1384 C CA . GLN A 1 180 ? 1.843 4.212 -0.185 1.00 92.19 180 GLN A CA 1
ATOM 1385 C C . GLN A 1 180 ? 3.293 3.871 0.212 1.00 92.19 180 GLN A C 1
ATOM 1387 O O . GLN A 1 180 ? 3.606 2.740 0.578 1.00 92.19 180 GLN A O 1
ATOM 1392 N N . HIS A 1 181 ? 4.218 4.836 0.180 1.00 92.62 181 HIS A N 1
ATOM 1393 C CA . HIS A 1 181 ? 5.638 4.540 0.410 1.00 92.62 181 HIS A CA 1
ATOM 1394 C C . HIS A 1 181 ? 5.960 4.068 1.835 1.00 92.62 181 HIS A C 1
ATOM 1396 O O . HIS A 1 181 ? 6.806 3.186 1.994 1.00 92.62 181 HIS A O 1
ATOM 1402 N N . LEU A 1 182 ? 5.321 4.629 2.861 1.00 94.19 182 LEU A N 1
ATOM 1403 C CA . LEU A 1 182 ? 5.512 4.259 4.264 1.00 94.19 182 LEU A CA 1
ATOM 1404 C C . LEU A 1 182 ? 4.323 3.404 4.726 1.00 94.19 182 LEU A C 1
ATOM 1406 O O . LEU A 1 182 ? 3.188 3.812 4.506 1.00 94.19 182 LEU A O 1
ATOM 1410 N N . PRO A 1 183 ? 4.545 2.239 5.365 1.00 92.81 183 PRO A N 1
ATOM 1411 C CA . PRO A 1 183 ? 3.476 1.335 5.780 1.00 92.81 183 PRO A CA 1
ATOM 1412 C C . PRO A 1 183 ? 2.755 1.842 7.036 1.00 92.81 183 PRO A C 1
ATOM 1414 O O . PRO A 1 183 ? 2.771 1.183 8.071 1.00 92.81 183 PRO A O 1
ATOM 1417 N N . ILE A 1 184 ? 2.064 2.971 6.933 1.00 95.31 184 ILE A N 1
ATOM 1418 C CA . ILE A 1 184 ? 1.347 3.597 8.045 1.00 95.31 184 ILE A CA 1
ATOM 1419 C C . ILE A 1 184 ? -0.125 3.211 7.998 1.00 95.31 184 ILE A C 1
ATOM 1421 O O . ILE A 1 184 ? -0.769 3.344 6.959 1.00 95.31 184 ILE A O 1
ATOM 1425 N N . VAL A 1 185 ? -0.661 2.722 9.112 1.00 96.88 185 VAL A N 1
ATOM 1426 C CA . VAL A 1 185 ? -2.100 2.465 9.258 1.00 96.88 185 VAL A CA 1
ATOM 1427 C C . VAL A 1 185 ? -2.731 3.598 10.050 1.00 96.88 185 VAL A C 1
ATOM 1429 O O . VAL A 1 185 ? -2.148 4.109 11.005 1.00 96.88 185 VAL A O 1
ATOM 1432 N N . THR A 1 186 ? -3.924 4.016 9.643 1.00 97.38 186 THR A N 1
ATOM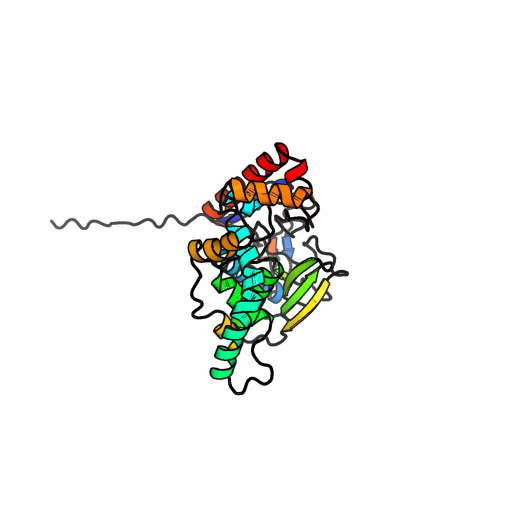 1433 C CA . THR A 1 186 ? -4.638 5.112 10.294 1.00 97.38 186 THR A CA 1
ATOM 1434 C C . THR A 1 186 ? -6.151 4.933 10.183 1.00 97.38 186 THR A C 1
ATOM 1436 O O . THR A 1 186 ? -6.621 4.057 9.456 1.00 97.38 186 THR A O 1
ATOM 1439 N N . THR A 1 187 ? -6.922 5.736 10.911 1.00 98.00 187 THR A N 1
ATOM 1440 C CA . THR A 1 187 ? -8.380 5.801 10.743 1.00 98.00 187 THR A CA 1
ATOM 1441 C C . THR A 1 187 ? -8.743 6.797 9.644 1.00 98.00 187 THR A C 1
ATOM 1443 O O . THR A 1 187 ? -7.969 7.708 9.346 1.00 98.00 187 THR A O 1
ATOM 1446 N N . LEU A 1 188 ? -9.922 6.647 9.040 1.00 97.56 188 LEU A N 1
ATOM 1447 C CA . LEU A 1 188 ? -10.383 7.499 7.943 1.00 97.56 188 LEU A CA 1
ATOM 1448 C C . LEU A 1 188 ? -10.366 8.989 8.327 1.00 97.56 188 LEU A C 1
ATOM 1450 O O . LEU A 1 188 ? -9.856 9.808 7.563 1.00 97.56 188 LEU A O 1
ATOM 1454 N N . ASP A 1 189 ? -10.785 9.328 9.546 1.00 95.88 189 ASP A N 1
ATOM 1455 C CA . ASP A 1 189 ? -10.775 10.702 10.067 1.00 95.88 189 ASP A CA 1
ATOM 1456 C C . ASP A 1 189 ? -9.369 11.311 10.155 1.00 95.88 189 ASP A C 1
ATOM 1458 O O . ASP A 1 189 ? -9.176 12.498 9.873 1.00 95.88 189 ASP A O 1
ATOM 1462 N N . ASN A 1 190 ? -8.375 10.495 10.527 1.00 97.00 190 ASN A N 1
ATOM 1463 C CA . ASN A 1 190 ? -6.968 10.892 10.573 1.00 97.00 190 ASN A CA 1
ATOM 1464 C C . ASN A 1 190 ? -6.244 10.648 9.237 1.00 97.00 190 ASN A C 1
ATOM 1466 O O . ASN A 1 190 ? -5.021 10.745 9.163 1.00 97.00 190 ASN A O 1
ATOM 1470 N N . SER A 1 191 ? -6.976 10.357 8.163 1.00 96.81 191 SER A N 1
ATOM 1471 C CA . SER A 1 191 ? -6.435 10.255 6.810 1.00 96.81 191 SER A CA 1
ATOM 1472 C C . SER A 1 191 ? -6.732 11.514 5.998 1.00 96.81 191 SER A C 1
ATOM 1474 O O . SER A 1 191 ? -7.642 12.278 6.320 1.00 96.81 191 SER A O 1
ATOM 1476 N N . LYS A 1 192 ? -5.979 11.738 4.923 1.00 95.44 192 LYS A N 1
ATOM 1477 C CA . LYS A 1 192 ? -6.195 12.835 3.965 1.00 95.44 192 LYS A CA 1
ATOM 1478 C C . LYS A 1 192 ? -7.377 12.598 3.021 1.00 95.44 192 LYS A C 1
ATOM 1480 O O . LYS A 1 192 ? -7.675 13.450 2.191 1.00 95.44 192 LYS A O 1
ATOM 1485 N N . LEU A 1 193 ? -8.014 11.435 3.112 1.00 95.12 193 LEU A N 1
ATOM 1486 C CA . LEU A 1 193 ? -9.110 11.058 2.236 1.00 95.12 193 LEU A CA 1
ATOM 1487 C C . LEU A 1 193 ? -10.388 11.782 2.651 1.00 95.12 193 LEU A C 1
ATOM 1489 O O . LEU A 1 193 ? -10.701 11.888 3.836 1.00 95.12 193 LEU A O 1
ATOM 1493 N N . ASP A 1 194 ? -11.140 12.232 1.656 1.00 94.25 194 ASP A N 1
ATOM 1494 C CA . ASP A 1 194 ? -12.508 12.708 1.835 1.00 94.25 194 ASP A CA 1
ATOM 1495 C C . ASP A 1 194 ? -13.490 11.521 1.743 1.00 94.25 194 ASP A C 1
ATOM 1497 O O . ASP A 1 194 ? -13.598 10.914 0.669 1.00 94.25 194 ASP A O 1
ATOM 1501 N N . PRO A 1 195 ? -14.240 11.190 2.817 1.00 93.75 195 PRO A N 1
ATOM 1502 C CA . PRO A 1 195 ? -15.244 10.124 2.796 1.00 93.75 195 PRO A CA 1
ATOM 1503 C C . PRO A 1 195 ? -16.316 10.288 1.706 1.00 93.75 195 PRO A C 1
ATOM 1505 O O . PRO A 1 195 ? -16.872 9.295 1.219 1.00 93.75 195 PRO A O 1
ATOM 1508 N N . GLY A 1 196 ? -16.607 11.527 1.295 1.00 94.25 196 GLY A N 1
ATOM 1509 C CA . GLY A 1 196 ? -17.566 11.843 0.237 1.00 94.25 196 GLY A CA 1
ATOM 1510 C C . GLY A 1 196 ? -17.131 11.376 -1.154 1.00 94.25 196 GLY A C 1
ATOM 1511 O O . GLY A 1 196 ? -17.976 11.225 -2.030 1.00 94.25 196 GLY A O 1
ATOM 1512 N N . ARG A 1 197 ? -15.839 11.086 -1.349 1.00 95.12 197 ARG A N 1
ATOM 1513 C CA . ARG A 1 197 ? -15.238 10.703 -2.642 1.00 95.12 197 ARG A CA 1
ATOM 1514 C C . ARG A 1 197 ? -14.805 9.237 -2.702 1.00 95.12 197 ARG A C 1
ATOM 1516 O O . ARG A 1 197 ? -13.982 8.875 -3.544 1.00 95.12 197 ARG A O 1
ATOM 1523 N N . LEU A 1 198 ? -15.286 8.433 -1.755 1.00 96.50 198 LEU A N 1
ATOM 1524 C CA . LEU A 1 198 ? -14.998 7.007 -1.644 1.00 96.50 198 LEU A CA 1
ATOM 1525 C C . LEU A 1 198 ? -16.162 6.179 -2.182 1.00 96.50 198 LEU A C 1
ATOM 1527 O O . LEU A 1 198 ? -17.250 6.205 -1.604 1.00 96.50 198 LEU A O 1
ATOM 1531 N N . ASP A 1 199 ? -15.902 5.388 -3.212 1.00 96.19 199 ASP A N 1
ATOM 1532 C CA . ASP A 1 199 ? -16.865 4.485 -3.830 1.00 96.19 199 ASP A CA 1
ATOM 1533 C C . ASP A 1 199 ? -16.485 3.032 -3.552 1.00 96.19 199 ASP A C 1
ATOM 1535 O O . ASP A 1 199 ? -15.335 2.620 -3.701 1.00 96.19 199 ASP A O 1
ATOM 1539 N N . VAL A 1 200 ? -17.454 2.231 -3.115 1.00 95.31 200 VAL A N 1
ATOM 1540 C CA . VAL A 1 200 ? -17.234 0.807 -2.846 1.00 95.31 200 VAL A CA 1
ATOM 1541 C C . VAL A 1 200 ? -17.255 0.050 -4.170 1.00 95.31 200 VAL A C 1
ATOM 1543 O O . VAL A 1 200 ? -18.291 -0.024 -4.823 1.00 95.31 200 VAL A O 1
ATOM 1546 N N . ILE A 1 201 ? -16.121 -0.544 -4.542 1.00 94.19 201 ILE A N 1
ATOM 1547 C CA . ILE A 1 201 ? -16.020 -1.446 -5.699 1.00 94.19 201 ILE A CA 1
ATOM 1548 C C . ILE A 1 201 ? -16.466 -2.854 -5.298 1.00 94.19 201 IL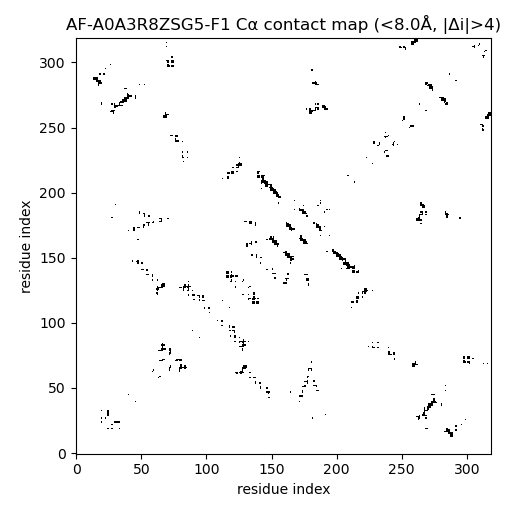E A C 1
ATOM 1550 O O . ILE A 1 201 ? -17.104 -3.564 -6.070 1.00 94.19 201 ILE A O 1
ATOM 1554 N N . GLN A 1 202 ? -16.100 -3.273 -4.086 1.00 93.69 202 GLN A N 1
ATOM 1555 C CA . GLN A 1 202 ? -16.345 -4.622 -3.595 1.00 93.69 202 GLN A CA 1
ATOM 1556 C C . GLN A 1 202 ? -16.451 -4.630 -2.074 1.00 93.69 202 GLN A C 1
ATOM 1558 O O . GLN A 1 202 ? -15.777 -3.858 -1.393 1.00 93.69 202 GLN A O 1
ATOM 1563 N N . GLN A 1 203 ? -17.272 -5.528 -1.537 1.00 95.19 203 GLN A N 1
ATOM 1564 C CA . GLN A 1 203 ? -17.540 -5.621 -0.109 1.00 95.19 203 GLN A CA 1
ATOM 1565 C C . GLN A 1 203 ? -17.597 -7.077 0.341 1.00 95.19 203 GLN A C 1
ATOM 1567 O O . GLN A 1 203 ? -18.217 -7.917 -0.306 1.00 95.19 203 GLN A O 1
ATOM 1572 N N . ARG A 1 204 ? -16.997 -7.356 1.499 1.00 95.19 204 ARG A N 1
ATOM 1573 C CA . ARG A 1 204 ? -17.170 -8.604 2.242 1.00 95.19 204 ARG A CA 1
ATOM 1574 C C . ARG A 1 204 ? -17.666 -8.294 3.647 1.00 95.19 204 ARG A C 1
ATOM 1576 O O . ARG A 1 204 ? -17.022 -7.551 4.378 1.00 95.19 204 ARG A O 1
ATOM 1583 N N . ASN A 1 205 ? -18.773 -8.925 4.029 1.00 96.00 205 ASN A N 1
ATOM 1584 C CA . ASN A 1 205 ? -19.355 -8.805 5.370 1.00 96.00 205 ASN A CA 1
ATOM 1585 C C . ASN A 1 205 ? -19.110 -10.032 6.256 1.00 96.00 205 ASN A C 1
ATOM 1587 O O . ASN A 1 205 ? -19.304 -9.940 7.463 1.00 96.00 205 ASN A O 1
ATOM 1591 N N . ASP A 1 206 ? -18.720 -11.174 5.679 1.00 95.56 206 ASP A N 1
ATOM 1592 C CA . ASP A 1 206 ? -18.475 -12.392 6.455 1.00 95.56 206 ASP A CA 1
ATOM 1593 C C . ASP A 1 206 ? -17.166 -12.253 7.250 1.00 95.56 206 ASP A C 1
ATOM 1595 O O . ASP A 1 206 ? -16.100 -12.098 6.636 1.00 95.56 206 ASP A O 1
ATOM 1599 N N . PRO A 1 207 ? -17.223 -12.320 8.593 1.00 95.88 207 PRO A N 1
ATOM 1600 C CA . PRO A 1 207 ? -16.044 -12.150 9.427 1.00 95.88 207 PRO A CA 1
ATOM 1601 C C . PRO A 1 207 ? -15.096 -13.352 9.390 1.00 95.88 207 PRO A C 1
ATOM 1603 O O . PRO A 1 207 ? -13.951 -13.248 9.830 1.00 95.88 207 PRO A O 1
ATOM 1606 N N . ARG A 1 208 ? -15.549 -14.506 8.889 1.00 97.69 208 ARG A N 1
ATOM 1607 C CA . 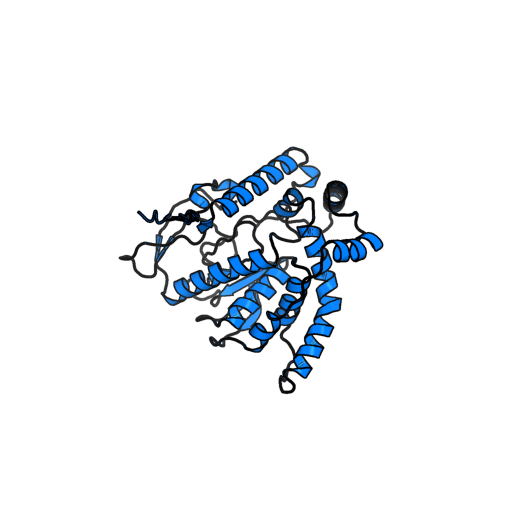ARG A 1 208 ? -14.755 -15.735 8.868 1.00 97.69 208 ARG A CA 1
ATOM 1608 C C . ARG A 1 208 ? -13.692 -15.688 7.764 1.00 97.69 208 ARG A C 1
ATOM 1610 O O . ARG A 1 208 ? -13.937 -15.092 6.709 1.00 97.69 208 ARG A O 1
ATOM 1617 N N . PRO A 1 209 ? -12.550 -16.370 7.966 1.00 97.69 209 PRO A N 1
ATOM 1618 C CA . PRO A 1 209 ? -11.571 -16.614 6.912 1.00 97.69 209 PRO A CA 1
ATOM 1619 C C . PRO A 1 209 ? -12.209 -17.184 5.639 1.00 97.69 209 PRO A C 1
ATOM 1621 O O . PRO A 1 209 ? -12.973 -18.147 5.703 1.00 97.69 209 PRO A O 1
ATOM 1624 N N . ASP A 1 210 ? -11.878 -16.611 4.484 1.00 95.81 210 ASP A N 1
ATOM 1625 C CA . ASP A 1 210 ? -12.354 -17.074 3.182 1.00 95.81 210 ASP A CA 1
ATOM 1626 C C . ASP A 1 210 ? -11.423 -18.158 2.600 1.00 95.81 210 ASP A C 1
ATOM 1628 O O . ASP A 1 210 ? -10.258 -17.861 2.299 1.00 95.81 210 ASP A O 1
ATOM 1632 N N . PRO A 1 211 ? -11.898 -19.401 2.389 1.00 94.38 211 PRO A N 1
ATOM 1633 C CA . PRO A 1 211 ? -11.083 -20.455 1.791 1.00 94.38 211 PRO A CA 1
ATOM 1634 C C . PRO A 1 211 ? -10.659 -20.153 0.343 1.00 94.38 211 PRO A C 1
ATOM 1636 O O . PRO A 1 211 ? -9.584 -20.590 -0.072 1.00 94.38 211 PRO A O 1
ATOM 1639 N N . HIS A 1 212 ? -11.444 -19.390 -0.425 1.00 94.19 212 HIS A N 1
ATOM 1640 C CA . HIS A 1 212 ? -11.094 -19.001 -1.794 1.00 94.19 212 HIS A CA 1
ATOM 1641 C C . HIS A 1 212 ? -9.972 -17.959 -1.801 1.00 94.19 212 HIS A C 1
ATOM 1643 O O . HIS A 1 212 ? -9.029 -18.073 -2.585 1.00 94.19 212 HIS A O 1
ATOM 1649 N N . ALA A 1 213 ? -10.008 -17.001 -0.870 1.00 96.00 213 ALA A N 1
ATOM 1650 C CA . ALA A 1 213 ? -8.914 -16.049 -0.690 1.00 96.00 213 ALA A CA 1
ATOM 1651 C C . ALA A 1 213 ? -7.634 -16.757 -0.217 1.00 96.00 213 ALA A C 1
ATOM 1653 O O . ALA A 1 213 ? -6.550 -16.518 -0.744 1.00 96.00 213 ALA A O 1
ATOM 1654 N N . GLN A 1 214 ? -7.753 -17.697 0.728 1.00 96.31 214 GLN A N 1
ATOM 1655 C CA . GLN A 1 214 ? -6.621 -18.518 1.164 1.00 96.31 214 GLN A CA 1
ATOM 1656 C C . GLN A 1 214 ? -6.022 -19.340 0.024 1.00 96.31 214 GLN A C 1
ATOM 1658 O O . GLN A 1 214 ? -4.808 -19.527 -0.009 1.00 96.31 214 GLN A O 1
ATOM 1663 N N . TRP A 1 215 ? -6.847 -19.858 -0.886 1.00 94.12 215 TRP A N 1
ATOM 1664 C CA . TRP A 1 215 ? -6.368 -20.560 -2.072 1.00 94.12 215 TRP A CA 1
ATOM 1665 C C . TRP A 1 215 ? -5.623 -19.614 -3.019 1.00 94.12 215 TRP A C 1
ATOM 1667 O O . TRP A 1 215 ? -4.522 -19.949 -3.451 1.00 94.12 215 TRP A O 1
ATOM 1677 N N . ALA A 1 216 ? -6.167 -18.418 -3.270 1.00 93.56 216 ALA A N 1
ATOM 1678 C CA . ALA A 1 216 ? -5.581 -17.441 -4.188 1.00 93.56 216 ALA A CA 1
ATOM 1679 C C . ALA A 1 216 ? -4.163 -17.005 -3.779 1.00 93.56 216 ALA A C 1
ATOM 1681 O O . ALA A 1 216 ? -3.338 -16.711 -4.642 1.00 93.56 216 ALA A O 1
ATOM 1682 N N . LEU A 1 217 ? -3.857 -17.023 -2.479 1.00 95.31 217 LEU A N 1
ATOM 1683 C CA . LEU A 1 217 ? -2.545 -16.663 -1.930 1.00 95.31 217 LEU A CA 1
ATOM 1684 C C . LEU A 1 217 ? -1.523 -17.816 -1.925 1.00 95.31 217 LEU A C 1
ATOM 1686 O O . LEU A 1 217 ? -0.346 -17.591 -1.639 1.00 95.31 217 LEU A O 1
ATOM 1690 N N . ARG A 1 218 ? -1.936 -19.062 -2.188 1.00 90.25 218 ARG A N 1
ATOM 1691 C CA . ARG A 1 218 ? -1.065 -20.244 -2.062 1.00 90.25 218 ARG A CA 1
ATOM 1692 C C . ARG A 1 218 ? -0.382 -20.608 -3.375 1.00 90.25 218 ARG A C 1
ATOM 1694 O O . ARG A 1 218 ? -0.941 -20.458 -4.455 1.00 90.25 218 ARG A O 1
ATOM 1701 N N . HIS A 1 219 ? 0.817 -21.180 -3.249 1.00 82.75 219 HIS A N 1
ATOM 1702 C CA . HIS A 1 219 ? 1.584 -21.796 -4.342 1.00 82.75 219 HIS A CA 1
ATOM 1703 C C . HIS A 1 219 ? 1.803 -20.895 -5.572 1.00 82.75 219 HIS A C 1
ATOM 1705 O O . HIS A 1 219 ? 1.973 -21.395 -6.686 1.00 82.75 219 HIS A O 1
ATOM 1711 N N . VAL A 1 220 ? 1.830 -19.572 -5.384 1.00 88.81 220 VAL A N 1
ATOM 1712 C CA . VAL A 1 220 ? 2.137 -18.641 -6.470 1.00 88.81 220 VAL A CA 1
ATOM 1713 C C . VAL A 1 220 ? 3.633 -18.702 -6.759 1.00 88.81 220 VAL A C 1
ATOM 1715 O O . VAL A 1 220 ? 4.457 -18.261 -5.959 1.00 88.81 220 VAL A O 1
ATOM 1718 N N . ARG A 1 221 ? 3.997 -19.265 -7.912 1.00 90.06 221 ARG A N 1
ATOM 1719 C CA . ARG A 1 221 ? 5.376 -19.230 -8.402 1.00 90.06 221 ARG A CA 1
ATOM 1720 C C . ARG A 1 221 ? 5.660 -17.844 -8.968 1.00 90.06 221 ARG A C 1
ATOM 1722 O O . ARG A 1 221 ? 4.998 -17.431 -9.917 1.00 90.06 221 ARG A O 1
ATOM 1729 N N . THR A 1 222 ? 6.656 -17.163 -8.415 1.00 92.19 222 THR A N 1
ATOM 1730 C CA . THR A 1 222 ? 7.058 -15.838 -8.885 1.00 92.19 222 THR A CA 1
ATOM 1731 C C . THR A 1 222 ? 7.795 -15.918 -10.222 1.00 92.19 222 THR A C 1
ATOM 1733 O O . THR A 1 222 ? 8.486 -16.893 -10.532 1.00 92.19 222 THR A O 1
ATOM 1736 N N . MET A 1 223 ? 7.617 -14.882 -11.033 1.00 91.94 223 MET A N 1
ATOM 1737 C CA . MET A 1 223 ? 8.264 -14.687 -12.318 1.00 91.94 223 MET A CA 1
ATOM 1738 C C . MET A 1 223 ? 9.602 -13.963 -12.102 1.00 91.94 223 MET A C 1
ATOM 1740 O O . MET A 1 223 ? 9.626 -12.891 -11.481 1.00 91.94 223 MET A O 1
ATOM 1744 N N . PRO A 1 224 ? 10.725 -14.518 -12.592 1.00 93.12 224 PRO A N 1
ATOM 1745 C CA . PRO A 1 224 ? 12.020 -13.855 -12.521 1.00 93.12 224 PRO A CA 1
ATOM 1746 C C . PRO A 1 224 ? 12.020 -12.524 -13.275 1.00 93.12 224 PRO A C 1
ATOM 1748 O O . PRO A 1 224 ? 11.393 -12.396 -14.324 1.00 93.12 224 PRO A O 1
ATOM 1751 N N . MET A 1 225 ? 12.798 -11.551 -12.792 1.00 91.44 225 MET A N 1
ATOM 1752 C CA . MET A 1 225 ? 12.875 -10.234 -13.435 1.00 91.44 225 MET A CA 1
ATOM 1753 C C . MET A 1 225 ? 13.355 -10.320 -14.890 1.00 91.44 225 MET A C 1
ATOM 1755 O O . MET A 1 225 ? 12.824 -9.619 -15.739 1.00 91.44 225 MET A O 1
ATOM 1759 N N . ALA A 1 226 ? 14.291 -11.223 -15.195 1.00 92.62 226 ALA A N 1
ATOM 1760 C CA . ALA A 1 226 ? 14.788 -11.423 -16.557 1.00 92.62 226 ALA A CA 1
ATOM 1761 C C . ALA A 1 226 ? 13.681 -11.841 -17.544 1.00 92.62 226 ALA A C 1
ATOM 1763 O O . ALA A 1 226 ? 13.674 -11.381 -18.678 1.00 92.62 226 ALA A O 1
ATOM 1764 N N . GLU A 1 227 ? 12.719 -12.662 -17.106 1.00 92.81 227 GLU A N 1
ATOM 1765 C CA . GLU A 1 227 ? 11.568 -13.051 -17.934 1.00 92.81 227 GLU A CA 1
ATOM 1766 C C . GLU A 1 227 ? 10.629 -11.856 -18.160 1.00 92.81 227 GLU A C 1
ATOM 1768 O O . GLU A 1 227 ? 10.152 -11.634 -19.270 1.00 92.81 227 GLU A O 1
ATOM 1773 N N . ILE A 1 228 ? 10.410 -11.036 -17.124 1.00 91.62 228 ILE A N 1
ATOM 1774 C CA . ILE A 1 228 ? 9.626 -9.798 -17.238 1.00 91.62 228 ILE A CA 1
ATOM 1775 C C . ILE A 1 228 ? 10.285 -8.827 -18.228 1.00 91.62 228 ILE A C 1
ATOM 1777 O O . ILE A 1 228 ? 9.601 -8.251 -19.076 1.00 91.62 228 ILE A O 1
ATOM 1781 N N . GLU A 1 229 ? 11.601 -8.634 -18.128 1.00 91.00 229 GLU A N 1
ATOM 1782 C CA . GLU A 1 229 ? 12.345 -7.775 -19.048 1.00 91.00 229 GLU A CA 1
ATOM 1783 C C . GLU A 1 229 ? 12.278 -8.295 -20.482 1.00 91.00 229 GLU A C 1
ATOM 1785 O O . GLU A 1 229 ? 12.001 -7.508 -21.379 1.00 91.00 229 GLU A O 1
ATOM 1790 N N . ASP A 1 230 ? 12.458 -9.592 -20.720 1.00 90.56 230 ASP A N 1
ATOM 1791 C CA . ASP A 1 230 ? 12.360 -10.175 -22.064 1.00 90.56 230 ASP A CA 1
ATOM 1792 C C . ASP A 1 230 ? 10.987 -9.894 -22.711 1.00 90.56 230 ASP A C 1
ATOM 1794 O O . ASP A 1 230 ? 10.894 -9.398 -23.838 1.00 90.56 230 ASP A O 1
ATOM 1798 N N . ILE A 1 231 ? 9.900 -10.067 -21.950 1.00 89.12 231 ILE A N 1
ATOM 1799 C CA . ILE A 1 231 ? 8.529 -9.791 -22.412 1.00 89.12 231 ILE A CA 1
ATOM 1800 C C . ILE A 1 231 ? 8.300 -8.295 -22.703 1.00 89.12 231 ILE A C 1
ATOM 1802 O O . ILE A 1 231 ? 7.619 -7.931 -23.666 1.00 89.12 231 ILE A O 1
ATOM 1806 N N . LEU A 1 232 ? 8.804 -7.398 -21.853 1.00 87.88 232 LEU A N 1
ATOM 1807 C CA . LEU A 1 232 ? 8.510 -5.963 -21.961 1.00 87.88 232 LEU A CA 1
ATOM 1808 C C . LEU A 1 232 ? 9.470 -5.214 -22.896 1.00 87.88 232 LEU A C 1
ATOM 1810 O O . LEU A 1 232 ? 9.058 -4.261 -23.566 1.00 87.88 232 LEU A O 1
ATOM 1814 N N . THR A 1 233 ? 10.723 -5.651 -22.988 1.00 82.38 233 THR A N 1
ATOM 1815 C CA . THR A 1 233 ? 11.733 -5.023 -23.852 1.00 82.38 233 THR A CA 1
ATOM 1816 C C . THR A 1 233 ? 11.606 -5.434 -25.312 1.00 82.38 233 THR A C 1
ATOM 1818 O O . THR A 1 233 ? 11.848 -4.614 -26.193 1.00 82.38 233 THR A O 1
ATOM 1821 N N . SER A 1 234 ? 11.106 -6.643 -25.584 1.00 76.31 234 SER A N 1
ATOM 1822 C CA . SER A 1 234 ? 10.744 -7.079 -26.939 1.00 76.31 234 SER A CA 1
ATOM 1823 C C . SER A 1 234 ? 9.576 -6.295 -27.550 1.00 76.31 234 SER A C 1
ATOM 1825 O O . SER A 1 234 ? 9.347 -6.383 -28.754 1.00 76.31 234 SER A O 1
ATOM 1827 N N . THR A 1 235 ? 8.842 -5.514 -26.746 1.00 67.94 235 THR A N 1
ATOM 1828 C CA . THR A 1 235 ? 7.657 -4.780 -27.206 1.00 67.94 235 THR A CA 1
ATOM 1829 C C . THR A 1 235 ? 7.836 -3.266 -27.208 1.00 67.94 235 THR A C 1
ATOM 1831 O O . THR A 1 235 ? 7.455 -2.627 -28.188 1.00 67.94 235 THR A O 1
ATOM 1834 N N . THR A 1 236 ? 8.326 -2.649 -26.122 1.00 80.38 236 THR A N 1
ATOM 1835 C CA . THR A 1 236 ? 8.218 -1.175 -25.998 1.00 80.38 236 THR A CA 1
ATOM 1836 C C . THR A 1 236 ? 9.224 -0.510 -25.052 1.00 80.38 236 THR A C 1
ATOM 1838 O O . THR A 1 236 ? 9.519 0.670 -25.228 1.00 80.38 236 THR A O 1
ATOM 1841 N N . TYR A 1 237 ? 9.764 -1.216 -24.053 1.00 88.94 237 TYR A N 1
ATOM 1842 C CA . TYR A 1 237 ? 10.514 -0.574 -22.964 1.00 88.94 237 TYR A CA 1
ATOM 1843 C C . TYR A 1 237 ? 12.026 -0.846 -23.007 1.00 88.94 237 TYR A C 1
ATOM 1845 O O . TYR A 1 237 ? 12.445 -1.934 -23.385 1.00 88.94 237 TYR A O 1
ATOM 1853 N N . PRO A 1 238 ? 12.892 0.090 -22.576 1.00 91.69 238 PRO A N 1
ATOM 1854 C CA . PRO A 1 238 ? 14.300 -0.224 -22.326 1.00 91.69 238 PRO A CA 1
ATOM 1855 C C . PRO A 1 238 ? 14.474 -1.191 -21.135 1.00 91.69 238 PRO A C 1
ATOM 1857 O O . PRO A 1 238 ? 13.631 -1.187 -20.242 1.00 91.69 238 PRO A O 1
ATOM 1860 N N . PRO A 1 239 ? 15.585 -1.946 -21.039 1.00 91.50 239 PRO A N 1
ATOM 1861 C CA . PRO A 1 239 ? 15.899 -2.739 -19.844 1.00 91.50 239 PRO A CA 1
ATOM 1862 C C . PRO A 1 239 ? 16.016 -1.880 -18.575 1.00 91.50 239 PRO A C 1
ATOM 1864 O O . PRO A 1 239 ? 16.392 -0.700 -18.661 1.00 91.50 239 PRO A O 1
ATOM 1867 N N . VAL A 1 240 ? 15.759 -2.475 -17.402 1.00 92.31 240 VAL A N 1
ATOM 1868 C CA . VAL A 1 240 ? 15.851 -1.803 -16.096 1.00 92.31 240 VAL A CA 1
ATOM 1869 C C . VAL A 1 240 ? 17.219 -1.140 -15.934 1.00 92.31 240 VAL A C 1
ATOM 1871 O O . VAL A 1 240 ? 18.268 -1.648 -16.333 1.00 92.31 240 VAL A O 1
ATOM 1874 N N . GLY A 1 241 ? 17.220 0.051 -15.337 1.00 93.00 241 GLY A N 1
ATOM 1875 C CA . GLY A 1 241 ? 18.416 0.855 -15.160 1.00 93.00 241 GLY A CA 1
ATOM 1876 C C . GLY A 1 241 ? 18.208 2.310 -15.555 1.00 93.00 241 GLY A C 1
ATOM 1877 O O . GLY A 1 241 ? 17.098 2.800 -15.754 1.00 93.00 241 GLY A O 1
ATOM 1878 N N . LYS A 1 242 ? 19.324 3.031 -15.703 1.00 92.00 242 LYS A N 1
ATOM 1879 C CA . LYS A 1 242 ? 19.311 4.475 -15.994 1.00 92.00 242 LYS A CA 1
ATOM 1880 C C . LYS A 1 242 ? 18.539 4.820 -17.275 1.00 92.00 242 LYS A C 1
ATOM 1882 O O . LYS A 1 242 ? 17.871 5.847 -17.307 1.00 92.00 242 LYS A O 1
ATOM 1887 N N . LYS A 1 243 ? 18.627 3.975 -18.312 1.00 92.06 243 LYS A N 1
ATOM 1888 C CA . LYS A 1 243 ? 17.922 4.185 -19.588 1.00 92.06 243 LYS A CA 1
ATOM 1889 C C . LYS A 1 243 ? 16.408 4.088 -19.415 1.00 92.06 243 LYS A C 1
ATOM 1891 O O . LYS A 1 243 ? 15.703 4.968 -19.893 1.00 92.06 243 LYS A O 1
ATOM 1896 N N . PHE A 1 244 ? 15.925 3.082 -18.688 1.00 92.62 244 PHE A N 1
ATOM 1897 C CA . PHE A 1 244 ? 14.503 2.946 -18.395 1.00 92.62 244 PHE A CA 1
ATOM 1898 C C . PHE A 1 244 ? 13.982 4.093 -17.523 1.00 92.62 244 PHE A C 1
ATOM 1900 O O . PHE A 1 244 ? 12.968 4.691 -17.859 1.00 92.62 244 PHE A O 1
ATOM 1907 N N . VAL A 1 245 ? 14.709 4.492 -16.470 1.00 91.94 245 VAL A N 1
ATOM 1908 C CA . VAL A 1 245 ? 14.329 5.667 -15.656 1.00 91.94 245 VAL A CA 1
ATOM 1909 C C . VAL A 1 245 ? 14.206 6.921 -16.523 1.00 91.94 245 VAL A C 1
ATOM 1911 O O . VAL A 1 245 ? 13.202 7.622 -16.436 1.00 91.94 245 VAL A O 1
ATOM 1914 N N . LYS A 1 246 ? 15.187 7.179 -17.398 1.00 91.69 246 LYS A N 1
ATOM 1915 C CA . LYS A 1 246 ? 15.149 8.311 -18.333 1.00 91.69 246 LYS A CA 1
ATOM 1916 C C . LYS A 1 246 ? 13.931 8.239 -19.262 1.00 91.69 246 LYS A C 1
ATOM 1918 O O . LYS A 1 246 ? 13.222 9.230 -19.383 1.00 91.69 246 LYS A O 1
ATOM 1923 N N . HIS A 1 247 ? 13.652 7.072 -19.838 1.00 90.56 247 HIS A N 1
ATOM 1924 C CA . HIS A 1 247 ? 12.473 6.855 -20.677 1.00 90.56 247 HIS A CA 1
ATOM 1925 C C . HIS A 1 247 ? 11.165 7.148 -19.923 1.00 90.56 247 HIS A C 1
ATOM 1927 O O . HIS A 1 247 ? 10.287 7.829 -20.450 1.00 90.56 247 HIS A O 1
ATOM 1933 N N . MET A 1 248 ? 11.047 6.714 -18.663 1.00 89.25 248 MET A N 1
ATOM 1934 C CA . MET A 1 248 ? 9.863 7.012 -17.851 1.00 89.25 248 MET A CA 1
ATOM 1935 C C . MET A 1 248 ? 9.709 8.508 -17.551 1.00 89.25 248 MET A C 1
ATOM 1937 O O . MET A 1 248 ? 8.586 9.005 -17.508 1.00 89.25 248 MET A O 1
ATOM 1941 N N . VAL A 1 249 ? 10.816 9.224 -17.343 1.00 89.25 249 VAL A N 1
ATOM 1942 C CA . VAL A 1 249 ? 10.818 10.683 -17.147 1.00 89.25 249 VAL A CA 1
ATOM 1943 C C . VAL A 1 249 ? 10.404 11.417 -18.420 1.00 89.25 249 VAL A C 1
ATOM 1945 O O . VAL A 1 249 ? 9.581 12.327 -18.366 1.00 89.25 249 VAL A O 1
ATOM 1948 N N . GLU A 1 250 ? 10.931 11.013 -19.572 1.00 87.88 250 GLU A N 1
ATOM 1949 C CA . GLU A 1 250 ? 10.569 11.595 -20.869 1.00 87.88 250 GLU A CA 1
ATOM 1950 C C . GLU A 1 250 ? 9.091 11.358 -21.202 1.00 87.88 250 GLU A C 1
ATOM 1952 O O . GLU A 1 250 ? 8.403 12.291 -21.614 1.00 87.88 250 GLU A O 1
ATOM 1957 N N . SER A 1 251 ? 8.575 10.160 -20.918 1.00 82.62 251 SER A N 1
ATOM 1958 C CA . SER A 1 251 ? 7.155 9.826 -21.105 1.00 82.62 251 SER A CA 1
ATOM 1959 C C . SER A 1 251 ? 6.250 10.664 -20.191 1.00 82.62 251 SER A C 1
ATOM 1961 O O . SER A 1 251 ? 5.249 11.225 -20.633 1.00 82.62 251 SER A O 1
ATOM 1963 N N . ALA A 1 252 ? 6.649 10.868 -18.929 1.00 79.88 252 ALA A N 1
ATOM 1964 C CA . ALA A 1 252 ? 5.922 11.739 -18.002 1.00 79.88 252 ALA A CA 1
ATOM 1965 C C . ALA A 1 252 ? 5.882 13.210 -18.466 1.00 79.88 252 ALA A C 1
ATOM 1967 O O . ALA A 1 252 ? 4.882 13.901 -18.262 1.00 79.88 252 ALA A O 1
ATOM 1968 N N . ARG A 1 253 ? 6.940 13.701 -19.129 1.00 82.50 253 ARG A N 1
ATOM 1969 C CA . ARG A 1 253 ? 6.961 15.053 -19.720 1.00 82.50 253 ARG A CA 1
ATOM 1970 C C . ARG A 1 253 ? 5.977 15.199 -20.881 1.00 82.50 253 ARG A C 1
ATOM 1972 O O . ARG A 1 253 ? 5.441 16.288 -21.068 1.00 82.50 253 ARG A O 1
ATOM 1979 N N . ALA A 1 254 ? 5.709 14.118 -21.611 1.00 72.81 254 ALA A N 1
ATOM 1980 C CA . ALA A 1 254 ? 4.748 14.074 -22.713 1.00 72.81 254 ALA A CA 1
ATOM 1981 C C . ALA A 1 254 ? 3.270 14.015 -22.258 1.00 72.81 254 ALA A C 1
ATOM 1983 O O . ALA A 1 254 ? 2.383 13.846 -23.089 1.00 72.81 254 ALA A O 1
ATOM 1984 N N . ASN A 1 255 ? 2.993 14.215 -20.961 1.00 64.06 255 ASN A N 1
ATOM 1985 C CA . ASN A 1 255 ? 1.662 14.171 -20.339 1.00 64.06 255 ASN A CA 1
ATOM 1986 C C . ASN A 1 255 ? 0.981 12.785 -20.348 1.00 64.06 255 ASN A C 1
ATOM 1988 O O . ASN A 1 255 ? -0.244 12.707 -20.251 1.00 64.06 255 ASN A O 1
ATOM 1992 N N . GLU A 1 256 ? 1.746 11.689 -20.393 1.00 63.84 256 GLU A N 1
ATOM 1993 C CA . GLU A 1 256 ? 1.231 10.376 -19.977 1.00 63.84 256 GLU A CA 1
ATOM 1994 C C . GLU A 1 256 ? 0.771 10.414 -18.504 1.00 63.84 256 GLU A C 1
ATOM 1996 O O . GLU A 1 256 ? 1.277 11.247 -17.737 1.00 63.84 256 GLU A O 1
ATOM 2001 N N . PRO A 1 257 ? -0.197 9.568 -18.080 1.00 58.25 257 PRO A N 1
ATOM 2002 C CA . PRO A 1 257 ? -0.805 9.663 -16.755 1.00 58.25 257 PRO A CA 1
ATOM 2003 C C . PRO A 1 257 ? 0.251 9.782 -15.653 1.00 58.25 257 PRO A C 1
ATOM 2005 O O . PRO A 1 257 ? 1.153 8.952 -15.520 1.00 58.25 257 PRO A O 1
ATOM 2008 N N . GLY A 1 258 ? 0.133 10.864 -14.879 1.00 65.94 258 GLY A N 1
ATOM 2009 C CA . GLY A 1 258 ? 1.138 11.264 -13.903 1.00 65.94 258 GLY A CA 1
ATOM 2010 C C . GLY A 1 258 ? 1.440 10.158 -12.894 1.00 65.94 258 GLY A C 1
ATOM 2011 O O . GLY A 1 258 ? 0.535 9.585 -12.287 1.00 65.94 258 GLY A O 1
ATOM 2012 N N . ARG A 1 259 ? 2.731 9.883 -12.696 1.00 81.19 259 ARG A N 1
ATOM 2013 C CA . ARG A 1 259 ? 3.234 9.037 -11.606 1.00 81.19 259 ARG A CA 1
ATOM 2014 C C . ARG A 1 259 ? 3.028 9.721 -10.253 1.00 81.19 259 ARG A C 1
ATOM 2016 O O . ARG A 1 259 ? 2.910 10.943 -10.174 1.00 81.19 259 ARG A O 1
ATOM 2023 N N . TYR A 1 260 ? 3.013 8.937 -9.183 1.00 87.19 260 TYR A N 1
ATOM 2024 C CA . TYR A 1 260 ? 2.651 9.416 -7.847 1.00 87.19 260 TYR A CA 1
ATOM 2025 C C . TYR A 1 260 ? 3.859 9.578 -6.921 1.00 87.19 260 TYR A C 1
ATOM 2027 O O . TYR A 1 260 ? 4.838 8.836 -7.006 1.00 87.19 260 TYR A O 1
ATOM 2035 N N . ASP A 1 261 ? 3.744 10.515 -5.985 1.00 90.00 261 ASP A N 1
ATOM 2036 C CA . ASP A 1 261 ? 4.614 10.683 -4.816 1.00 90.00 261 ASP A CA 1
ATOM 2037 C C . ASP A 1 261 ? 3.715 10.665 -3.577 1.00 90.00 261 ASP A C 1
ATOM 2039 O O . ASP A 1 261 ? 3.377 11.711 -3.030 1.00 90.00 261 ASP A O 1
ATOM 2043 N N . VAL A 1 262 ? 3.264 9.470 -3.189 1.00 91.25 262 VAL A N 1
ATOM 2044 C CA . VAL A 1 262 ? 2.368 9.268 -2.042 1.00 91.25 262 VAL A CA 1
ATOM 2045 C C . VAL A 1 262 ? 3.138 8.538 -0.959 1.00 91.25 262 VAL A C 1
ATOM 2047 O O . VAL A 1 262 ? 3.367 7.325 -1.035 1.00 91.25 262 VAL A O 1
ATOM 2050 N N . ARG A 1 263 ? 3.570 9.298 0.049 1.00 93.38 263 ARG A N 1
ATOM 2051 C CA . ARG A 1 263 ? 4.410 8.779 1.133 1.00 93.38 263 ARG A CA 1
ATOM 2052 C C . ARG A 1 263 ? 3.599 8.207 2.281 1.00 93.38 263 ARG A C 1
ATOM 2054 O O . ARG A 1 263 ? 3.964 7.159 2.802 1.00 93.38 263 ARG A O 1
ATOM 2061 N N . SER A 1 264 ? 2.514 8.886 2.630 1.00 94.12 264 SER A N 1
ATOM 2062 C CA . SER A 1 264 ? 1.545 8.480 3.641 1.00 94.12 264 SER A CA 1
ATOM 2063 C C . SER A 1 264 ? 0.181 9.099 3.337 1.00 94.12 264 SER A C 1
ATOM 2065 O O . SER A 1 264 ? 0.106 10.252 2.889 1.00 94.12 264 SER A O 1
ATOM 2067 N N . LEU A 1 265 ? -0.888 8.359 3.632 1.00 95.31 265 LEU A N 1
ATOM 2068 C CA . LEU A 1 265 ? -2.255 8.882 3.673 1.00 95.31 265 LEU A CA 1
ATOM 2069 C C . LEU A 1 265 ? -2.650 9.463 5.037 1.00 95.31 265 LEU A C 1
ATOM 2071 O O . LEU A 1 265 ? -3.704 10.087 5.129 1.00 95.31 265 LEU A O 1
ATOM 2075 N N . ALA A 1 266 ? -1.846 9.293 6.089 1.00 97.00 266 ALA A N 1
ATOM 2076 C CA . ALA A 1 266 ? -2.146 9.867 7.400 1.00 97.00 266 ALA A CA 1
ATOM 2077 C C . ALA A 1 266 ? -1.963 11.396 7.399 1.00 97.00 266 ALA A C 1
ATOM 2079 O O . ALA A 1 266 ? -0.939 11.906 6.936 1.00 97.00 266 ALA A O 1
ATOM 2080 N N . LYS A 1 267 ? -2.943 12.120 7.954 1.00 97.12 267 LYS A N 1
ATOM 2081 C CA . LYS A 1 267 ? -2.861 13.557 8.261 1.00 97.12 267 LYS A CA 1
ATOM 2082 C C . LYS A 1 267 ? -1.782 13.805 9.308 1.00 97.12 267 LYS A C 1
ATOM 2084 O O . LYS A 1 267 ? -0.901 14.630 9.078 1.00 97.12 267 LYS A O 1
ATOM 2089 N N . ASP A 1 268 ? -1.829 13.048 10.405 1.00 97.75 268 ASP A N 1
ATOM 2090 C CA . ASP A 1 268 ? -0.795 13.014 11.438 1.00 97.75 268 ASP A CA 1
ATOM 2091 C C . ASP A 1 268 ? -0.342 11.561 11.699 1.00 97.75 268 ASP A C 1
ATOM 2093 O O . ASP A 1 268 ? -1.039 10.793 12.364 1.00 97.75 268 ASP A O 1
ATOM 2097 N N . PRO A 1 269 ? 0.827 11.150 11.174 1.00 97.00 269 PRO A N 1
ATOM 2098 C CA . PRO A 1 269 ? 1.413 9.835 11.439 1.00 97.00 269 PRO A CA 1
ATOM 2099 C C . PRO A 1 269 ? 1.812 9.575 12.897 1.00 97.00 269 PRO A C 1
ATOM 2101 O O . PRO A 1 269 ? 2.052 8.428 13.262 1.00 97.00 269 PRO A O 1
ATOM 2104 N N . SER A 1 270 ? 1.930 10.624 13.716 1.00 97.88 270 SER A N 1
ATOM 2105 C CA . SER A 1 270 ? 2.360 10.511 15.113 1.00 97.88 270 SER A CA 1
ATOM 2106 C C . SER A 1 270 ? 1.228 10.151 16.078 1.00 97.88 270 SER A C 1
ATOM 2108 O O . SER A 1 270 ? 1.493 9.893 17.257 1.00 97.88 270 SER A O 1
ATOM 2110 N N . THR A 1 271 ? -0.018 10.115 15.591 1.00 98.25 271 THR A N 1
ATOM 2111 C CA . THR A 1 271 ? -1.188 9.722 16.377 1.00 98.25 271 THR A CA 1
ATOM 2112 C C . THR A 1 271 ? -1.026 8.306 16.925 1.00 98.25 271 THR A C 1
ATOM 2114 O O . THR A 1 271 ? -0.675 7.363 16.209 1.00 98.25 271 THR A O 1
ATOM 2117 N N . ARG A 1 272 ? -1.313 8.151 18.216 1.00 97.88 272 ARG A N 1
ATOM 2118 C CA . ARG A 1 272 ? -1.334 6.868 18.918 1.00 97.88 272 ARG A CA 1
ATOM 2119 C C . ARG A 1 272 ? -2.763 6.495 19.259 1.00 97.88 272 ARG A C 1
ATOM 2121 O O . ARG A 1 272 ? -3.585 7.364 19.537 1.00 97.88 272 ARG A O 1
ATOM 2128 N N . PHE A 1 273 ? -3.035 5.201 19.277 1.00 97.81 273 PHE A N 1
ATOM 2129 C CA . PHE A 1 273 ? -4.375 4.675 19.476 1.00 97.81 273 PHE A CA 1
ATOM 2130 C C . PHE A 1 273 ? -4.400 3.748 20.685 1.00 97.81 273 PHE A C 1
ATOM 2132 O O . PHE A 1 273 ? -3.447 3.005 20.934 1.00 97.81 273 PHE A O 1
ATOM 2139 N N . THR A 1 274 ? -5.483 3.814 21.446 1.00 97.69 274 THR A N 1
ATOM 2140 C CA . THR A 1 274 ? -5.773 2.914 22.563 1.00 97.69 274 THR A CA 1
ATOM 2141 C C . THR A 1 274 ? -7.262 2.605 22.574 1.00 97.69 274 THR A C 1
ATOM 2143 O O . THR A 1 274 ? -8.062 3.404 22.104 1.00 97.69 274 THR A O 1
ATOM 2146 N N . ASP A 1 275 ? -7.648 1.460 23.106 1.00 96.44 275 ASP A N 1
ATOM 2147 C CA . ASP A 1 275 ? -9.036 1.099 23.402 1.00 96.44 275 ASP A CA 1
ATOM 2148 C C . ASP A 1 275 ? -9.394 1.313 24.883 1.00 96.44 275 ASP A C 1
ATOM 2150 O O . ASP A 1 275 ? -10.494 0.988 25.323 1.00 96.44 275 ASP A O 1
ATOM 2154 N N . ASP A 1 276 ? -8.460 1.864 25.662 1.00 94.94 276 ASP A N 1
ATOM 2155 C CA . ASP A 1 276 ? -8.630 2.200 27.072 1.00 94.94 276 ASP A CA 1
ATOM 2156 C C . ASP A 1 276 ? -7.696 3.361 27.455 1.00 94.94 276 ASP A C 1
ATOM 2158 O O . ASP A 1 276 ? -6.476 3.240 27.288 1.00 94.94 276 ASP A O 1
ATOM 2162 N N . PRO A 1 277 ? -8.221 4.481 27.982 1.00 90.69 277 PRO A N 1
ATOM 2163 C CA . PRO A 1 277 ? -7.407 5.604 28.447 1.00 90.69 277 PRO A CA 1
ATOM 2164 C C . PRO A 1 277 ? -6.360 5.232 29.508 1.00 90.69 277 PRO A C 1
ATOM 2166 O O . PRO A 1 277 ? -5.355 5.928 29.634 1.00 90.69 277 PRO A O 1
ATOM 2169 N N . ALA A 1 278 ? -6.577 4.155 30.270 1.00 92.50 278 ALA A N 1
ATOM 2170 C CA . ALA A 1 278 ? -5.633 3.668 31.272 1.00 92.50 278 ALA A CA 1
ATOM 2171 C C . ALA A 1 278 ? -4.490 2.824 30.673 1.00 92.50 278 ALA A C 1
ATOM 2173 O O . ALA A 1 278 ? -3.500 2.556 31.357 1.00 92.50 278 ALA A O 1
ATOM 2174 N N . ARG A 1 279 ? -4.596 2.402 29.404 1.00 92.12 279 ARG A N 1
ATOM 2175 C CA . ARG A 1 279 ? -3.566 1.627 28.698 1.00 92.12 279 ARG A CA 1
ATOM 2176 C C . ARG A 1 279 ? -2.656 2.526 27.865 1.00 92.12 279 ARG A C 1
ATOM 2178 O O . ARG A 1 279 ? -3.057 3.562 27.339 1.00 92.12 279 ARG A O 1
ATOM 2185 N N . ALA A 1 280 ? -1.400 2.102 27.720 1.00 92.62 280 ALA A N 1
ATOM 2186 C CA . ALA A 1 280 ? -0.431 2.806 26.890 1.00 92.62 280 ALA A CA 1
ATOM 2187 C C . ALA A 1 280 ? -0.862 2.781 25.415 1.00 92.62 280 ALA A C 1
ATOM 2189 O O . ALA A 1 280 ? -0.989 1.715 24.813 1.00 92.62 280 ALA A O 1
ATOM 2190 N N . ALA A 1 281 ? -1.044 3.964 24.827 1.00 96.44 281 ALA A N 1
ATOM 2191 C CA . ALA A 1 281 ? -1.422 4.094 23.428 1.00 96.44 281 ALA A CA 1
ATOM 2192 C C . ALA A 1 281 ? -0.283 3.680 22.485 1.00 96.44 281 ALA A C 1
ATOM 2194 O O . ALA A 1 281 ? 0.885 4.027 22.688 1.00 96.44 281 ALA A O 1
ATOM 2195 N N . LYS A 1 282 ? -0.639 2.971 21.413 1.00 95.81 282 LYS A N 1
ATOM 2196 C CA . LYS A 1 282 ? 0.295 2.395 20.443 1.00 95.81 282 LYS A CA 1
ATOM 2197 C C . LYS A 1 282 ? 0.334 3.209 19.139 1.00 95.81 282 LYS A C 1
ATOM 2199 O O . LYS A 1 282 ? -0.719 3.597 18.633 1.00 95.81 282 LYS A O 1
ATOM 2204 N N . PRO A 1 283 ? 1.524 3.442 18.557 1.00 97.06 283 PRO A N 1
ATOM 2205 C CA . PRO A 1 283 ? 1.663 3.984 17.207 1.00 97.06 283 PRO A CA 1
ATOM 2206 C C . PRO A 1 283 ? 1.493 2.908 16.118 1.00 97.06 283 PRO A C 1
ATOM 2208 O O . PRO A 1 283 ? 1.866 1.749 16.310 1.00 97.06 283 PRO A O 1
ATOM 2211 N N . PHE A 1 284 ? 0.994 3.313 14.947 1.00 97.31 284 PHE A N 1
ATOM 2212 C CA . PHE A 1 284 ? 0.766 2.442 13.779 1.00 97.31 284 PHE A CA 1
ATOM 2213 C C . PHE A 1 284 ? 1.654 2.790 12.570 1.00 97.31 284 PHE A C 1
ATOM 2215 O O . PHE A 1 284 ? 1.328 2.494 11.422 1.00 97.31 284 PHE A O 1
ATOM 2222 N N . ASP A 1 285 ? 2.815 3.385 12.845 1.00 96.69 285 ASP A N 1
ATOM 2223 C CA . ASP A 1 285 ? 3.877 3.705 11.888 1.00 96.69 285 ASP A CA 1
ATOM 2224 C C . ASP A 1 285 ? 5.226 3.055 12.270 1.00 96.69 285 ASP A C 1
ATOM 2226 O O . ASP A 1 285 ? 6.295 3.529 11.886 1.00 96.69 285 ASP A O 1
ATOM 2230 N N . VAL A 1 286 ? 5.199 1.977 13.061 1.00 95.62 286 VAL A N 1
ATOM 2231 C CA . VAL A 1 286 ? 6.405 1.288 13.549 1.00 95.62 286 VAL A CA 1
ATOM 2232 C C . VAL A 1 286 ? 7.095 0.517 12.426 1.00 95.62 286 VAL A C 1
ATOM 2234 O O . VAL A 1 286 ? 6.478 -0.283 11.727 1.00 95.62 286 VAL A O 1
ATOM 2237 N N . MET A 1 287 ? 8.408 0.712 12.289 1.00 94.19 287 MET A N 1
ATOM 2238 C CA . MET A 1 287 ? 9.235 0.062 11.272 1.00 94.19 287 MET A CA 1
ATOM 2239 C C . MET A 1 287 ? 10.541 -0.460 11.874 1.00 94.19 287 MET A C 1
ATOM 2241 O O . MET A 1 287 ? 11.080 0.117 12.820 1.00 94.19 287 MET A O 1
ATOM 2245 N N . SER A 1 288 ? 11.108 -1.517 11.284 1.00 93.06 288 SER A N 1
ATOM 2246 C CA . SER A 1 288 ? 12.472 -1.937 11.619 1.00 93.06 288 SER A CA 1
ATOM 2247 C C . SER A 1 288 ? 13.486 -0.852 11.232 1.00 93.06 288 SER A C 1
ATOM 2249 O O . SER A 1 288 ? 13.313 -0.158 10.223 1.00 93.06 288 SER A O 1
ATOM 2251 N N . ALA A 1 289 ? 14.585 -0.733 11.983 1.00 91.88 289 ALA A N 1
ATOM 2252 C CA . ALA A 1 289 ? 15.645 0.240 11.699 1.00 91.88 289 ALA A CA 1
ATOM 2253 C C . ALA A 1 289 ? 16.180 0.163 10.251 1.00 91.88 289 ALA A C 1
ATOM 2255 O O . ALA A 1 289 ? 16.454 1.192 9.625 1.00 91.88 289 ALA A O 1
ATOM 2256 N N . SER A 1 290 ? 16.284 -1.046 9.686 1.00 91.88 290 SER A N 1
ATOM 2257 C CA . SER A 1 290 ? 16.702 -1.266 8.296 1.00 91.88 290 SER A CA 1
ATOM 2258 C C . SER A 1 290 ? 15.670 -0.748 7.289 1.00 91.88 290 SER A C 1
ATOM 2260 O O . SER A 1 290 ? 16.037 -0.071 6.322 1.00 91.88 290 SER A O 1
ATOM 2262 N N . SER A 1 291 ? 14.381 -1.002 7.533 1.00 92.19 291 SER A N 1
ATOM 2263 C CA . SER A 1 291 ? 13.282 -0.528 6.686 1.00 92.19 291 SER A CA 1
ATOM 2264 C C . SER A 1 291 ? 13.179 0.991 6.692 1.00 92.19 291 SER A C 1
ATOM 2266 O O . SER A 1 291 ? 13.027 1.588 5.623 1.00 92.19 291 SER A O 1
ATOM 2268 N N . LEU A 1 292 ? 13.317 1.605 7.870 1.00 93.69 292 LEU A N 1
ATOM 2269 C CA . LEU A 1 292 ? 13.270 3.052 8.066 1.00 93.69 292 LEU A CA 1
ATOM 2270 C C . LEU A 1 292 ? 14.456 3.750 7.395 1.00 93.69 292 LEU A C 1
ATOM 2272 O O . LEU A 1 292 ? 14.273 4.691 6.627 1.00 93.69 292 LEU A O 1
ATOM 2276 N N . SER A 1 293 ? 15.664 3.216 7.587 1.00 93.44 293 SER A N 1
ATOM 2277 C CA . SER A 1 293 ? 16.874 3.707 6.918 1.00 93.44 293 SER A CA 1
ATOM 2278 C C . SER A 1 293 ? 16.764 3.604 5.392 1.00 93.44 293 SER A C 1
ATOM 2280 O O . SER A 1 293 ? 17.168 4.510 4.666 1.00 93.44 293 SER A O 1
ATOM 2282 N N . SER A 1 294 ? 16.188 2.510 4.884 1.00 92.69 294 SER A N 1
ATOM 2283 C CA . SER A 1 294 ? 15.922 2.329 3.453 1.00 92.69 294 SER A CA 1
ATOM 2284 C C . SER A 1 294 ? 14.858 3.300 2.923 1.00 92.69 294 SER A C 1
ATOM 2286 O O . SER A 1 294 ? 15.005 3.840 1.826 1.00 92.69 294 SER A O 1
ATOM 2288 N N . ALA A 1 295 ? 13.785 3.544 3.682 1.00 93.38 295 ALA A N 1
ATOM 2289 C CA . ALA A 1 295 ? 12.751 4.520 3.330 1.00 93.38 295 ALA A CA 1
ATOM 2290 C C . ALA A 1 295 ? 13.327 5.941 3.262 1.00 93.38 295 ALA A C 1
ATOM 2292 O O . ALA A 1 295 ? 13.172 6.611 2.245 1.00 93.38 295 ALA A O 1
ATOM 2293 N N . ARG A 1 296 ? 14.099 6.347 4.277 1.00 94.88 296 ARG A N 1
ATOM 2294 C CA . ARG A 1 296 ? 14.783 7.644 4.312 1.00 94.88 296 ARG A CA 1
ATOM 2295 C C . ARG A 1 296 ? 15.676 7.861 3.089 1.00 94.88 296 ARG A C 1
ATOM 2297 O O . ARG A 1 296 ? 15.503 8.846 2.383 1.00 94.88 296 ARG A O 1
ATOM 2304 N N . ARG A 1 297 ? 16.555 6.902 2.774 1.00 94.94 297 ARG A N 1
ATOM 2305 C CA . ARG A 1 297 ? 17.418 6.987 1.579 1.00 94.94 297 ARG A CA 1
ATOM 2306 C C . ARG A 1 297 ? 16.625 7.068 0.276 1.00 94.94 297 ARG A C 1
ATOM 2308 O O . ARG A 1 297 ? 17.047 7.741 -0.656 1.00 94.94 297 ARG A O 1
ATOM 2315 N N . THR A 1 298 ? 15.501 6.357 0.190 1.00 94.12 298 THR A N 1
ATOM 2316 C CA . THR A 1 298 ? 14.637 6.383 -1.000 1.00 94.12 298 THR A CA 1
ATOM 2317 C C . THR A 1 298 ? 14.008 7.763 -1.188 1.00 94.12 298 THR A C 1
ATOM 2319 O O . THR A 1 298 ? 14.049 8.302 -2.292 1.00 94.12 298 THR A O 1
ATOM 2322 N N . ILE A 1 299 ? 13.483 8.343 -0.105 1.00 94.88 299 ILE A N 1
ATOM 2323 C CA . ILE A 1 299 ? 12.935 9.701 -0.080 1.00 94.88 299 ILE A CA 1
ATOM 2324 C C . ILE A 1 299 ? 14.003 10.715 -0.508 1.00 94.88 299 ILE A C 1
ATOM 2326 O O . ILE A 1 299 ? 13.787 11.444 -1.471 1.00 94.88 299 ILE A O 1
ATOM 2330 N N . GLU A 1 300 ? 15.170 10.706 0.140 1.00 94.50 300 GLU A N 1
ATOM 2331 C CA . GLU A 1 300 ? 16.266 11.647 -0.138 1.00 94.50 300 GLU A CA 1
ATOM 2332 C C . GLU A 1 300 ? 16.737 11.557 -1.597 1.00 94.50 300 GLU A C 1
ATOM 2334 O O . GLU A 1 300 ? 16.926 12.574 -2.262 1.00 94.50 300 GLU A O 1
ATOM 2339 N N . LYS A 1 301 ? 16.878 10.339 -2.135 1.00 93.94 301 LYS A N 1
ATOM 2340 C CA . LYS A 1 301 ? 17.292 10.129 -3.529 1.00 93.94 301 LYS A CA 1
ATOM 2341 C C . LYS A 1 301 ? 16.271 10.683 -4.523 1.00 93.94 301 LYS A C 1
ATOM 2343 O O . LYS A 1 301 ? 16.659 11.259 -5.539 1.00 93.94 301 LYS A O 1
ATOM 2348 N N . TYR A 1 302 ? 14.980 10.500 -4.253 1.00 93.12 302 TYR A N 1
ATOM 2349 C CA . TYR A 1 302 ? 13.930 11.073 -5.089 1.00 93.12 302 TYR A CA 1
ATOM 2350 C C . TYR A 1 302 ? 13.894 12.601 -4.985 1.00 93.12 302 TYR A C 1
ATOM 2352 O O . TYR A 1 302 ? 13.810 13.268 -6.008 1.00 93.12 302 TYR A O 1
ATOM 2360 N N . GLU A 1 303 ? 14.022 13.163 -3.783 1.00 92.94 303 GLU A N 1
ATOM 2361 C CA . GLU A 1 303 ? 14.060 14.616 -3.580 1.00 92.94 303 GLU A CA 1
ATOM 2362 C C . GLU A 1 303 ? 15.236 15.262 -4.319 1.00 92.94 303 GLU A C 1
ATOM 2364 O O . GLU A 1 303 ? 15.056 16.281 -4.981 1.00 92.94 303 GLU A O 1
ATOM 2369 N N . GLN A 1 304 ? 16.414 14.632 -4.300 1.00 93.94 304 GLN A N 1
ATOM 2370 C CA . GLN A 1 304 ? 17.567 15.068 -5.092 1.00 93.94 304 GLN A CA 1
ATOM 2371 C C . GLN A 1 304 ? 17.292 15.008 -6.600 1.00 93.94 304 GLN A C 1
ATOM 2373 O O . GLN A 1 304 ? 17.614 15.951 -7.319 1.00 93.94 304 GLN A O 1
ATOM 2378 N N . ALA A 1 305 ? 16.677 13.924 -7.086 1.00 92.00 305 ALA A N 1
ATOM 2379 C CA . ALA A 1 305 ? 16.316 13.793 -8.498 1.00 92.00 305 ALA A CA 1
ATOM 2380 C C . ALA A 1 305 ? 15.286 14.853 -8.925 1.00 92.00 305 ALA A C 1
ATOM 2382 O O . ALA A 1 305 ? 15.438 15.468 -9.978 1.00 92.00 305 ALA A O 1
ATOM 2383 N N . ALA A 1 306 ? 14.280 15.111 -8.088 1.00 90.56 306 ALA A N 1
ATOM 2384 C CA . ALA A 1 306 ? 13.251 16.110 -8.343 1.00 90.56 306 ALA A CA 1
ATOM 2385 C C . ALA A 1 306 ? 13.780 17.547 -8.268 1.00 90.56 306 ALA A C 1
ATOM 2387 O O . ALA A 1 306 ? 13.331 18.390 -9.037 1.00 90.56 306 ALA A O 1
ATOM 2388 N N . ALA A 1 307 ? 14.753 17.825 -7.398 1.00 91.69 307 ALA A N 1
ATOM 2389 C CA . ALA A 1 307 ? 15.434 19.116 -7.359 1.00 91.69 307 ALA A CA 1
ATOM 2390 C C . ALA A 1 307 ? 16.323 19.338 -8.595 1.00 91.69 307 ALA A C 1
ATOM 2392 O O . ALA A 1 307 ? 16.386 20.450 -9.112 1.00 91.69 307 ALA A O 1
ATOM 2393 N N . ALA A 1 308 ? 16.988 18.285 -9.082 1.00 92.56 308 ALA A N 1
ATOM 2394 C CA . ALA A 1 308 ? 17.845 18.353 -10.265 1.00 92.56 308 ALA A CA 1
ATOM 2395 C C . ALA A 1 308 ? 17.054 18.452 -11.583 1.00 92.56 308 ALA A C 1
ATOM 2397 O O . ALA A 1 308 ? 17.523 19.075 -12.532 1.00 92.56 308 ALA A O 1
ATOM 2398 N N . ASP A 1 309 ? 15.866 17.845 -11.650 1.00 88.88 309 ASP A N 1
ATOM 2399 C CA . ASP A 1 309 ? 14.984 17.891 -12.821 1.00 88.88 309 ASP A CA 1
ATOM 2400 C C . ASP A 1 309 ? 13.500 18.068 -12.427 1.00 88.88 309 ASP A C 1
ATOM 2402 O O . ASP A 1 309 ? 12.697 17.127 -12.506 1.00 88.88 309 ASP A O 1
ATOM 2406 N N . PRO A 1 310 ? 13.090 19.288 -12.032 1.00 85.69 310 PRO A N 1
ATOM 2407 C CA . PRO A 1 310 ? 11.710 19.557 -11.630 1.00 85.69 310 PRO A CA 1
ATOM 2408 C C . PRO A 1 310 ? 10.699 19.322 -12.758 1.00 85.69 310 PRO A C 1
ATOM 2410 O O . PRO A 1 310 ? 9.562 18.940 -12.499 1.00 85.69 310 PRO A O 1
ATOM 2413 N N . GLY A 1 311 ? 11.097 19.513 -14.020 1.00 80.56 311 GLY A N 1
ATOM 2414 C CA . GLY A 1 311 ? 10.225 19.281 -15.174 1.00 80.56 311 GLY A CA 1
ATOM 2415 C C . GLY A 1 311 ? 9.945 17.798 -15.430 1.00 80.56 311 GLY A C 1
ATOM 2416 O O . GLY A 1 311 ? 8.877 17.456 -15.934 1.00 80.56 311 GLY A O 1
ATOM 2417 N N . GLY A 1 312 ? 10.888 16.920 -15.073 1.00 81.88 312 GLY A N 1
ATOM 2418 C CA . GLY A 1 312 ? 10.761 15.470 -15.201 1.00 81.88 312 GLY A CA 1
ATOM 2419 C C . GLY A 1 312 ? 10.018 14.785 -14.053 1.00 81.88 312 GLY A C 1
ATOM 2420 O O . GLY A 1 312 ? 9.231 13.872 -14.292 1.00 81.88 312 GLY A O 1
ATOM 2421 N N . TYR A 1 313 ? 10.238 15.236 -12.815 1.00 82.00 313 TYR A N 1
ATOM 2422 C CA . TYR A 1 313 ? 9.697 14.585 -11.611 1.00 82.00 313 TYR A CA 1
ATOM 2423 C C . TYR A 1 313 ? 8.628 15.414 -10.877 1.00 82.00 313 TYR A C 1
ATOM 2425 O O . TYR A 1 313 ? 7.859 14.876 -10.083 1.00 82.00 313 TYR A O 1
ATOM 2433 N N . GLY A 1 314 ? 8.550 16.724 -11.122 1.00 63.62 314 GLY A N 1
ATOM 2434 C CA . GLY A 1 314 ? 7.789 17.670 -10.296 1.00 63.62 314 GLY A CA 1
ATOM 2435 C C . GLY A 1 314 ? 6.272 17.665 -10.488 1.00 63.62 314 GLY A C 1
ATOM 2436 O O . GLY A 1 314 ? 5.567 18.233 -9.660 1.00 63.62 314 GLY A O 1
ATOM 2437 N N . LYS A 1 315 ? 5.740 16.996 -11.519 1.00 72.44 315 LYS A N 1
ATOM 2438 C CA . LYS A 1 315 ? 4.284 16.836 -11.734 1.00 72.44 315 LYS A CA 1
ATOM 2439 C C . LYS A 1 315 ? 3.694 15.609 -11.021 1.00 72.44 315 LYS A C 1
ATOM 2441 O O . LYS A 1 315 ? 2.652 15.098 -11.429 1.00 72.44 315 LYS A O 1
ATOM 2446 N N . ALA A 1 316 ? 4.374 15.091 -9.999 1.00 80.62 316 ALA A N 1
ATOM 2447 C CA . ALA A 1 316 ? 3.919 13.909 -9.282 1.00 80.62 316 ALA A CA 1
ATOM 2448 C C . ALA A 1 316 ? 2.545 14.136 -8.632 1.00 80.62 316 ALA A C 1
ATOM 2450 O O . ALA A 1 316 ? 2.356 15.108 -7.897 1.00 80.62 316 ALA A O 1
ATOM 2451 N N . LYS A 1 317 ? 1.600 13.218 -8.859 1.00 82.00 317 LYS A N 1
ATOM 2452 C CA . LYS A 1 317 ? 0.307 13.231 -8.165 1.00 82.00 317 LYS A CA 1
ATOM 2453 C C . LYS A 1 317 ? 0.512 12.997 -6.663 1.00 82.00 317 LYS A C 1
ATOM 2455 O O . LYS A 1 317 ? 1.322 12.154 -6.262 1.00 82.00 317 LYS A O 1
ATOM 2460 N N . ARG A 1 318 ? -0.239 13.738 -5.847 1.00 83.94 318 ARG A N 1
ATOM 2461 C CA . ARG A 1 318 ? -0.259 13.674 -4.377 1.00 83.94 318 ARG A CA 1
ATOM 2462 C C . ARG A 1 318 ? -1.711 13.662 -3.891 1.00 83.94 318 ARG A C 1
ATOM 2464 O O . ARG A 1 318 ? -2.587 14.133 -4.616 1.00 83.94 318 ARG A O 1
ATOM 2471 N N . PHE A 1 319 ? -1.931 13.141 -2.686 1.00 77.62 319 PHE A N 1
ATOM 2472 C CA . PHE A 1 319 ? -3.210 13.183 -1.969 1.00 77.62 319 PHE A CA 1
ATOM 2473 C C . PHE A 1 319 ? -3.113 14.100 -0.755 1.00 77.62 319 PHE A C 1
ATOM 2475 O O . PHE A 1 319 ? -2.030 14.108 -0.111 1.00 77.62 319 PHE A O 1
#

Mean predicted aligned error: 6.18 Å

pLDDT: mean 88.94, std 13.37, range [30.06, 98.56]

Solvent-accessible surface area (backbone atoms only — not comparable to full-atom values): 16687 Å² total; per-residue (Å²): 140,83,86,80,81,79,79,79,76,75,74,74,74,76,60,61,45,50,45,64,83,82,42,52,40,74,77,38,53,29,79,47,78,73,74,61,45,76,44,78,46,54,63,67,42,53,52,48,44,53,50,37,44,54,41,30,53,48,50,28,68,60,29,46,61,30,14,57,34,47,41,39,21,62,62,65,26,21,48,28,31,51,23,14,56,48,21,63,57,28,41,72,66,39,28,57,58,51,37,54,56,43,39,75,75,42,75,82,49,91,77,62,67,53,67,43,29,36,38,21,33,26,22,52,22,44,34,5,21,42,42,56,39,32,19,20,32,40,47,24,50,43,39,33,64,26,38,100,48,38,40,29,40,29,35,36,72,90,77,44,38,26,26,31,42,32,56,85,90,50,85,63,16,28,40,36,47,42,48,39,70,43,73,50,43,41,34,43,86,45,26,66,66,60,72,92,46,54,42,78,78,41,77,46,72,71,45,59,53,32,70,67,30,46,52,38,72,48,90,66,67,65,56,56,67,70,60,54,43,55,65,41,44,78,71,79,43,63,61,74,28,73,66,24,40,49,52,53,30,54,44,44,59,73,67,44,85,65,41,26,59,48,38,38,60,31,29,49,62,44,40,18,44,25,66,41,95,91,48,86,57,45,65,43,28,61,33,43,54,68,58,46,55,50,49,52,52,26,51,53,54,34,52,52,50,29,71,77,35,44,78,49,51,60,72,45,42,69,122